Protein AF-A0A520H844-F1 (afdb_monomer_lite)

Radius of gyration: 22.25 Å; chains: 1; bounding box: 45×70×59 Å

Secondary structure (DSSP, 8-state):
---SHHHHHHHTS--------SSTT--SS--HHHHHHHHHHHHHHHHHHHHHHT-S-HHHHHHHHHHHHHHHHHHT-HHHHHHHHH-HHHHHHHHHHHHHHHHHHHTT--TTT-HHHHHHHHHHHHHHHHHHHHHHHHHHHHHHHHHHHHHHHTTTS-GGGEE-SHHHHHHTS--SSSS-----S-EE--SSHHHHHHHHHHHHHTT------SS---SS-TTS-S---

Structure (mmCIF, N/CA/C/O backbone):
data_AF-A0A520H844-F1
#
_entry.id   AF-A0A520H844-F1
#
loop_
_atom_site.group_PDB
_atom_site.id
_atom_site.type_symbol
_atom_site.label_atom_id
_atom_site.label_alt_id
_atom_site.label_comp_id
_atom_site.label_asym_id
_atom_site.label_entity_id
_atom_site.label_seq_id
_atom_site.pdbx_PDB_ins_code
_atom_site.Cartn_x
_atom_site.Cartn_y
_atom_site.Cartn_z
_atom_site.occupancy
_atom_site.B_iso_or_equiv
_atom_site.auth_seq_id
_atom_site.auth_comp_id
_atom_site.auth_asym_id
_atom_site.auth_atom_id
_atom_site.pdbx_PDB_model_num
ATOM 1 N N . MET A 1 1 ? 11.199 53.872 8.106 1.00 42.00 1 MET A N 1
ATOM 2 C CA . MET A 1 1 ? 9.829 53.332 8.200 1.00 42.00 1 MET A CA 1
ATOM 3 C C . MET A 1 1 ? 9.879 51.827 7.983 1.00 42.00 1 MET A C 1
ATOM 5 O O . MET A 1 1 ? 10.407 51.402 6.970 1.00 42.00 1 MET A O 1
ATOM 9 N N . ASN A 1 2 ? 9.370 51.095 8.977 1.00 49.41 2 ASN A N 1
ATOM 10 C CA . ASN A 1 2 ? 8.776 49.751 8.969 1.00 49.41 2 ASN A CA 1
ATOM 11 C C . ASN A 1 2 ? 9.497 48.589 8.266 1.00 49.41 2 ASN A C 1
ATOM 13 O O . ASN A 1 2 ? 9.322 48.396 7.071 1.00 49.41 2 ASN A O 1
ATOM 17 N N . ALA A 1 3 ? 10.122 47.714 9.067 1.00 43.31 3 ALA A N 1
ATOM 18 C CA . ALA A 1 3 ? 9.642 46.330 9.221 1.00 43.31 3 ALA A CA 1
ATOM 19 C C . ALA A 1 3 ? 10.400 45.558 10.333 1.00 43.31 3 ALA A C 1
ATOM 21 O O . ALA A 1 3 ? 11.281 44.760 10.025 1.00 43.31 3 ALA A O 1
ATOM 22 N N . PRO A 1 4 ? 10.047 45.708 11.626 1.00 52.22 4 PRO A N 1
ATOM 23 C CA . PRO A 1 4 ? 10.345 44.681 12.625 1.00 52.22 4 PRO A CA 1
ATOM 24 C C . PRO A 1 4 ? 9.238 43.610 12.712 1.00 52.22 4 PRO A C 1
ATOM 26 O O . PRO A 1 4 ? 9.372 42.637 13.443 1.00 52.22 4 PRO A O 1
ATOM 29 N N . THR A 1 5 ? 8.140 43.749 11.961 1.00 54.12 5 THR A N 1
ATOM 30 C CA . THR A 1 5 ? 6.941 42.907 12.105 1.00 54.12 5 THR A CA 1
ATOM 31 C C . THR A 1 5 ? 7.127 41.470 11.605 1.00 54.12 5 THR A C 1
ATOM 33 O O . THR A 1 5 ? 6.503 40.557 12.139 1.00 54.12 5 THR A O 1
ATOM 36 N N . ALA A 1 6 ? 8.000 41.243 10.615 1.00 54.84 6 ALA A N 1
ATOM 37 C CA . ALA A 1 6 ? 8.192 39.919 10.014 1.00 54.84 6 ALA A CA 1
ATOM 38 C C . ALA A 1 6 ? 8.874 38.919 10.967 1.00 54.84 6 ALA A C 1
ATOM 40 O O . ALA A 1 6 ? 8.520 37.743 10.978 1.00 54.84 6 ALA A O 1
ATOM 41 N N . LEU A 1 7 ? 9.805 39.383 11.810 1.00 49.78 7 LEU A N 1
ATOM 42 C CA . LEU A 1 7 ? 10.507 38.517 12.762 1.00 49.78 7 LEU A CA 1
ATOM 43 C C . LEU A 1 7 ? 9.594 38.111 13.926 1.00 49.78 7 LEU A C 1
ATOM 45 O O . LEU A 1 7 ? 9.593 36.958 14.346 1.00 49.78 7 LEU A O 1
ATOM 49 N N . THR A 1 8 ? 8.753 39.035 14.396 1.00 50.06 8 THR A N 1
ATOM 50 C CA . THR A 1 8 ? 7.767 38.750 15.445 1.00 50.06 8 THR A CA 1
ATOM 51 C C . THR A 1 8 ? 6.686 37.787 14.953 1.00 50.06 8 THR A C 1
ATOM 53 O O . THR A 1 8 ? 6.255 36.938 15.725 1.00 50.06 8 THR A O 1
ATOM 56 N N . ALA A 1 9 ? 6.291 37.844 13.673 1.00 52.41 9 ALA A N 1
ATOM 57 C CA . ALA A 1 9 ? 5.367 36.882 13.057 1.00 52.41 9 ALA A CA 1
ATOM 58 C C . ALA A 1 9 ? 5.964 35.461 12.937 1.00 52.41 9 ALA A C 1
ATOM 60 O O . ALA A 1 9 ? 5.256 34.477 13.132 1.00 52.41 9 ALA A O 1
ATOM 61 N N . LEU A 1 10 ? 7.273 35.347 12.681 1.00 48.47 10 LEU A N 1
ATOM 62 C CA . LEU A 1 10 ? 8.001 34.068 12.664 1.00 48.47 10 LEU A CA 1
ATOM 63 C C . LEU A 1 10 ? 8.165 33.460 14.066 1.00 48.47 10 LEU A C 1
ATOM 65 O O . LEU A 1 10 ? 8.083 32.247 14.222 1.00 48.47 10 LEU A O 1
ATOM 69 N N . LEU A 1 11 ? 8.346 34.296 15.092 1.00 48.84 11 LEU A N 1
ATOM 70 C CA . LEU A 1 11 ? 8.472 33.865 16.492 1.00 48.84 11 LEU A CA 1
ATOM 71 C C . LEU A 1 11 ? 7.118 33.601 17.179 1.00 48.84 11 LEU A C 1
ATOM 73 O O . LEU A 1 11 ? 7.085 32.993 18.245 1.00 48.84 11 LEU A O 1
ATOM 77 N N . SER A 1 12 ? 6.008 34.055 16.584 1.00 44.09 12 SER A N 1
ATOM 78 C CA . SER A 1 12 ? 4.638 33.871 17.093 1.00 44.09 12 SER A CA 1
ATOM 79 C C . SER A 1 12 ? 3.862 32.748 16.406 1.00 44.09 12 SER A C 1
ATOM 81 O O . SER A 1 12 ? 2.689 32.541 16.728 1.00 44.09 12 SER A O 1
ATOM 83 N N . GLN A 1 13 ? 4.523 31.926 15.579 1.00 45.53 13 GLN A N 1
ATOM 84 C CA . GLN A 1 13 ? 4.139 30.517 15.473 1.00 45.53 13 GLN A CA 1
ATOM 85 C C . GLN A 1 13 ? 4.449 29.858 16.817 1.00 45.53 13 GLN A C 1
ATOM 87 O O . GLN A 1 13 ? 5.449 29.166 16.998 1.00 45.53 13 GLN A O 1
ATOM 92 N N . ALA A 1 14 ? 3.583 30.156 17.788 1.00 41.34 14 ALA A N 1
ATOM 93 C CA . ALA A 1 14 ? 3.427 29.402 19.006 1.00 41.34 14 ALA A CA 1
ATOM 94 C C . ALA A 1 14 ? 3.537 27.930 18.630 1.00 41.34 14 ALA A C 1
ATOM 96 O O . ALA A 1 14 ? 2.884 27.502 17.676 1.00 41.34 14 ALA A O 1
ATOM 97 N N . ALA A 1 15 ? 4.400 27.204 19.342 1.00 46.31 15 ALA A N 1
ATOM 98 C CA . ALA A 1 15 ? 4.494 25.762 19.241 1.00 46.31 15 ALA A CA 1
ATOM 99 C C . ALA A 1 15 ? 3.068 25.214 19.151 1.00 46.31 15 ALA A C 1
ATOM 101 O O . ALA A 1 15 ? 2.321 25.302 20.131 1.00 46.31 15 ALA A O 1
ATOM 102 N N . GLU A 1 16 ? 2.667 24.732 17.963 1.00 43.00 16 GLU A N 1
ATOM 103 C CA . GLU A 1 16 ? 1.433 23.964 17.855 1.00 43.00 16 GLU A CA 1
ATOM 104 C C . GLU A 1 16 ? 1.530 22.928 18.974 1.00 43.00 16 GLU A C 1
ATOM 106 O O . GLU A 1 16 ? 2.598 22.311 19.106 1.00 43.00 16 GLU A O 1
ATOM 111 N N . PRO A 1 17 ? 0.496 22.774 19.825 1.00 40.03 17 PRO A N 1
ATOM 112 C CA . PRO A 1 17 ? 0.530 21.750 20.853 1.00 40.03 17 PRO A CA 1
ATOM 113 C C . PRO A 1 17 ? 0.910 20.471 20.130 1.00 40.03 17 PRO A C 1
ATOM 115 O O . PRO A 1 17 ? 0.211 20.108 19.183 1.00 40.03 17 PRO A O 1
ATOM 118 N N . ALA A 1 18 ? 2.069 19.899 20.482 1.00 44.44 18 ALA A N 1
ATOM 119 C CA . ALA A 1 18 ? 2.655 18.777 19.767 1.00 44.44 18 ALA A CA 1
ATOM 120 C C . ALA A 1 18 ? 1.528 17.778 19.535 1.00 44.44 18 ALA A C 1
ATOM 122 O O . ALA A 1 18 ? 1.017 17.222 20.509 1.00 44.44 18 ALA A O 1
ATOM 123 N N . ARG A 1 19 ? 1.037 17.678 18.288 1.00 54.84 19 ARG A N 1
ATOM 124 C CA . ARG A 1 19 ? -0.151 16.876 17.992 1.00 54.84 19 ARG A CA 1
ATOM 125 C C . ARG A 1 19 ? 0.242 15.461 18.363 1.00 54.84 19 ARG A C 1
ATOM 127 O O . ARG A 1 19 ? 1.013 14.836 17.639 1.00 54.84 19 ARG A O 1
ATOM 134 N N . LEU A 1 20 ? -0.205 15.007 19.532 1.00 64.38 20 LEU A N 1
ATOM 135 C CA . LEU A 1 20 ? -0.003 13.649 20.002 1.00 64.38 20 LEU A CA 1
ATOM 136 C C . LEU A 1 20 ? -0.670 12.763 18.956 1.00 64.38 20 LEU A C 1
ATOM 138 O O . LEU A 1 20 ? -1.894 12.683 18.900 1.00 64.38 20 LEU A O 1
ATOM 142 N N . ARG A 1 21 ? 0.146 12.197 18.063 1.00 84.06 21 ARG A N 1
ATOM 143 C CA . ARG A 1 21 ? -0.302 11.230 17.067 1.00 84.06 21 ARG A CA 1
ATOM 144 C C . ARG A 1 21 ? -0.753 9.992 17.827 1.00 84.06 21 ARG A C 1
ATOM 146 O O . ARG A 1 21 ? 0.012 9.437 18.616 1.00 84.06 21 ARG A O 1
ATOM 153 N N . GLU A 1 22 ? -1.997 9.595 17.615 1.00 90.06 22 GLU A N 1
ATOM 154 C CA . GLU A 1 22 ? -2.577 8.398 18.212 1.00 90.06 22 GLU A CA 1
ATOM 155 C C . GLU A 1 22 ? -2.210 7.162 17.381 1.00 90.06 22 GLU A C 1
ATOM 157 O O . GLU A 1 22 ? -2.018 6.081 17.941 1.00 90.06 22 GLU A O 1
ATOM 162 N N . ILE A 1 23 ? -2.045 7.328 16.061 1.00 92.94 23 ILE A N 1
ATOM 163 C CA . ILE A 1 23 ? -1.572 6.269 15.164 1.00 92.94 23 ILE A CA 1
ATOM 164 C C . ILE A 1 23 ? -0.046 6.113 15.296 1.00 92.94 23 ILE A C 1
ATOM 166 O O . ILE A 1 23 ? 0.702 7.046 14.977 1.00 92.94 23 ILE A O 1
ATOM 170 N N . PRO A 1 24 ? 0.452 4.940 15.734 1.00 92.94 24 PRO A N 1
ATOM 171 C CA . PRO A 1 24 ? 1.880 4.695 15.867 1.00 92.94 24 PRO A CA 1
ATOM 172 C C . PRO A 1 24 ? 2.561 4.560 14.501 1.00 92.94 24 PRO A C 1
ATOM 174 O O . PRO A 1 24 ? 1.921 4.336 13.476 1.00 92.94 24 PRO A O 1
ATOM 177 N N . TYR A 1 25 ? 3.891 4.687 14.500 1.00 89.50 25 TYR A N 1
ATOM 178 C CA . TYR A 1 25 ? 4.762 4.489 13.328 1.00 89.50 25 TYR A CA 1
ATOM 179 C C . TYR A 1 25 ? 4.481 5.403 12.128 1.00 89.50 25 TYR A C 1
ATOM 181 O O . TYR A 1 25 ? 5.064 5.224 11.060 1.00 89.50 25 TYR A O 1
ATOM 189 N N . ASN A 1 26 ? 3.635 6.418 12.291 1.00 89.06 26 ASN A N 1
ATOM 190 C CA . ASN A 1 26 ? 3.410 7.410 11.259 1.00 89.06 26 ASN A CA 1
ATOM 191 C C . ASN A 1 26 ? 4.622 8.351 11.161 1.00 89.06 26 ASN A C 1
ATOM 193 O O . ASN A 1 26 ? 4.719 9.332 11.898 1.00 89.06 26 ASN A O 1
ATOM 197 N N . TYR A 1 27 ? 5.531 8.057 10.231 1.00 85.06 27 TYR A N 1
ATOM 198 C CA . TYR A 1 27 ? 6.651 8.922 9.838 1.00 85.06 27 TYR A CA 1
ATOM 199 C C . TYR A 1 27 ? 6.318 9.815 8.630 1.00 85.06 27 TYR A C 1
ATOM 201 O O . TYR A 1 27 ? 7.191 10.496 8.099 1.00 85.06 27 TYR A O 1
ATOM 209 N N . THR A 1 28 ? 5.064 9.805 8.171 1.00 85.88 28 THR A N 1
ATOM 210 C CA . THR A 1 28 ? 4.618 10.575 7.004 1.00 85.88 28 THR A CA 1
ATOM 211 C C . THR A 1 28 ? 4.081 11.954 7.405 1.00 85.88 28 THR A C 1
ATOM 213 O O . THR A 1 28 ? 3.871 12.248 8.590 1.00 85.88 28 THR A O 1
ATOM 216 N N . SER A 1 29 ? 3.847 12.811 6.409 1.00 85.38 29 SER A N 1
ATOM 217 C CA . SER A 1 29 ? 3.184 14.110 6.582 1.00 85.38 29 SER A CA 1
ATOM 218 C C . SER A 1 29 ? 1.673 13.992 6.817 1.00 85.38 29 SER A C 1
ATOM 220 O O . SER A 1 29 ? 1.062 14.952 7.279 1.00 85.38 29 SER A O 1
ATOM 222 N N . PHE A 1 30 ? 1.071 12.822 6.567 1.00 89.06 30 PHE A N 1
ATOM 223 C CA . PHE A 1 30 ? -0.357 12.603 6.779 1.00 89.06 30 PHE A CA 1
ATOM 224 C C . PHE A 1 30 ? -0.736 12.681 8.259 1.00 89.06 30 PHE A C 1
ATOM 226 O O . PHE A 1 30 ? -0.074 12.116 9.132 1.00 89.06 30 PHE A O 1
ATOM 233 N N . SER A 1 31 ? -1.843 13.360 8.534 1.00 92.69 31 SER A N 1
ATOM 234 C CA . SER A 1 31 ? -2.506 13.359 9.836 1.00 92.69 31 SER A CA 1
ATOM 235 C C . SER A 1 31 ? -3.246 12.045 10.098 1.00 92.69 31 SER A C 1
ATOM 237 O O . SER A 1 31 ? -3.622 11.328 9.170 1.00 92.69 31 SER A O 1
ATOM 239 N N . ASP A 1 32 ? -3.545 11.759 11.367 1.00 93.75 32 ASP A N 1
ATOM 240 C CA . ASP A 1 32 ? -4.324 10.571 11.741 1.00 93.75 32 ASP A CA 1
ATOM 241 C C . ASP A 1 32 ? -5.692 10.545 11.046 1.00 93.75 32 ASP A C 1
ATOM 243 O O . ASP A 1 32 ? -6.128 9.498 10.572 1.00 93.75 32 ASP A O 1
ATOM 247 N N . ARG A 1 33 ? -6.331 11.713 10.880 1.00 94.44 33 ARG A N 1
ATOM 248 C CA . ARG A 1 33 ? -7.569 11.855 10.102 1.00 94.44 33 ARG A CA 1
ATOM 249 C C . ARG A 1 33 ? -7.393 11.367 8.668 1.00 94.44 33 ARG A C 1
ATOM 251 O O . ARG A 1 33 ? -8.222 10.617 8.166 1.00 94.44 33 ARG A O 1
ATOM 258 N N . GLU A 1 34 ? -6.337 11.806 7.994 1.00 93.56 34 GLU A N 1
ATOM 259 C CA . GLU A 1 34 ? -6.083 11.450 6.597 1.00 93.56 34 GLU A CA 1
ATOM 260 C C . GLU A 1 34 ? -5.755 9.971 6.411 1.00 93.56 34 GLU A C 1
ATOM 262 O O . GLU A 1 34 ? -6.150 9.396 5.395 1.00 93.56 34 GLU A O 1
ATOM 267 N N . ILE A 1 35 ? -5.063 9.366 7.378 1.00 94.69 35 ILE A N 1
ATOM 268 C CA . ILE A 1 35 ? -4.787 7.926 7.399 1.00 94.69 35 ILE A CA 1
ATOM 269 C C . ILE A 1 35 ? -6.091 7.156 7.598 1.00 94.69 35 ILE A C 1
ATOM 271 O O . ILE A 1 35 ? -6.409 6.273 6.805 1.00 94.69 35 ILE A O 1
ATOM 275 N N . VAL A 1 36 ? -6.889 7.526 8.602 1.00 96.75 36 VAL A N 1
ATOM 276 C CA . VAL A 1 36 ? -8.189 6.894 8.855 1.00 96.75 36 VAL A CA 1
ATOM 277 C C . VAL A 1 36 ? -9.091 6.998 7.632 1.00 96.75 36 VAL A C 1
ATOM 279 O O . VAL A 1 36 ? -9.679 5.999 7.238 1.00 96.75 36 VAL A O 1
ATOM 282 N N . MET A 1 37 ? -9.197 8.170 7.004 1.00 95.62 37 MET A N 1
ATOM 283 C CA . MET A 1 37 ? -10.046 8.334 5.823 1.00 95.62 37 MET A CA 1
ATOM 284 C C . MET A 1 37 ? -9.582 7.473 4.645 1.00 95.62 37 MET A C 1
ATOM 286 O O . MET A 1 37 ? -10.422 6.969 3.907 1.00 95.62 37 MET A O 1
ATOM 290 N N . ARG A 1 38 ? -8.271 7.272 4.474 1.00 94.00 38 ARG A N 1
ATOM 291 C CA . ARG A 1 38 ? -7.727 6.388 3.431 1.00 94.00 38 ARG A CA 1
ATOM 292 C C . ARG A 1 38 ? -7.981 4.911 3.717 1.00 94.00 38 ARG A C 1
ATOM 294 O O . ARG A 1 38 ? -8.258 4.169 2.785 1.00 94.00 38 ARG A O 1
ATOM 301 N N . LEU A 1 39 ? -7.889 4.494 4.979 1.00 96.50 39 LEU A N 1
ATOM 302 C CA . LEU A 1 39 ? -8.032 3.087 5.364 1.00 96.50 39 LEU A CA 1
ATOM 303 C C . LEU A 1 39 ? -9.490 2.664 5.587 1.00 96.50 39 LEU A C 1
ATOM 305 O O . LEU A 1 39 ? -9.864 1.550 5.242 1.00 96.50 39 LEU A O 1
ATOM 309 N N . LEU A 1 40 ? -10.308 3.534 6.182 1.00 97.38 40 LEU A N 1
ATOM 310 C CA . LEU A 1 40 ? -11.662 3.227 6.663 1.00 97.38 40 LEU A CA 1
ATOM 311 C C . LEU A 1 40 ? -12.758 4.101 6.028 1.00 97.38 40 LEU A C 1
ATOM 313 O O . LEU A 1 40 ? -13.942 3.908 6.315 1.00 97.38 40 LEU A O 1
ATOM 317 N N . GLY A 1 41 ? -12.392 5.083 5.201 1.00 97.12 41 GLY A N 1
ATOM 318 C CA . GLY A 1 41 ? -13.328 6.050 4.630 1.00 97.12 41 GLY A CA 1
ATOM 319 C C . GLY A 1 41 ? -13.800 7.121 5.620 1.00 97.12 41 GLY A C 1
ATOM 320 O O . GLY A 1 41 ? -13.444 7.145 6.801 1.00 97.12 41 GLY A O 1
ATOM 321 N N . GLU A 1 42 ? -14.647 8.028 5.130 1.00 96.69 42 GLU A N 1
ATOM 322 C CA . GLU A 1 42 ? -15.204 9.129 5.928 1.00 96.69 42 GLU A CA 1
ATOM 323 C C . GLU A 1 42 ? -16.039 8.623 7.112 1.00 96.69 42 GLU A C 1
ATOM 325 O O . GLU A 1 42 ? -15.936 9.153 8.220 1.00 96.69 42 GLU A O 1
ATOM 330 N N . ARG A 1 43 ? -16.801 7.538 6.916 1.00 96.88 43 ARG A N 1
ATOM 331 C CA . ARG A 1 43 ? -17.599 6.928 7.985 1.00 96.88 43 ARG A CA 1
ATOM 332 C C . ARG A 1 43 ? -16.728 6.434 9.140 1.00 96.88 43 ARG A C 1
ATOM 334 O O . ARG A 1 43 ? -17.076 6.689 10.290 1.00 96.88 43 ARG A O 1
ATOM 341 N N . GLY A 1 44 ? -15.593 5.795 8.850 1.00 96.56 44 GLY A N 1
ATOM 342 C CA . GLY A 1 44 ? -14.654 5.342 9.877 1.00 96.56 44 GLY A CA 1
ATOM 343 C C . GLY A 1 44 ? -14.111 6.491 10.729 1.00 96.56 44 GLY A C 1
ATOM 344 O O . GLY A 1 44 ? -14.035 6.369 11.951 1.00 96.56 44 GLY A O 1
ATOM 345 N N . TRP A 1 45 ? -13.816 7.638 10.107 1.00 95.44 45 TRP A N 1
ATOM 346 C CA . TRP A 1 45 ? -13.397 8.843 10.829 1.00 95.44 45 TRP A CA 1
ATOM 347 C C . TRP A 1 45 ? -14.504 9.404 11.725 1.00 95.44 45 TRP A C 1
ATOM 349 O O . TRP A 1 45 ? -14.258 9.702 12.893 1.00 95.44 45 TRP A O 1
ATOM 359 N N . THR A 1 46 ? -15.732 9.501 11.214 1.00 95.50 46 THR A N 1
ATOM 360 C CA . THR A 1 46 ? -16.883 9.950 12.009 1.00 95.50 46 THR A CA 1
ATOM 361 C C . THR A 1 46 ? -17.116 9.049 13.221 1.00 95.50 46 THR A C 1
ATOM 363 O O . THR A 1 46 ? -17.263 9.561 14.327 1.00 95.50 46 THR A O 1
ATOM 366 N N . LEU A 1 47 ? -17.069 7.725 13.043 1.00 94.56 47 LEU A N 1
ATOM 367 C CA . LEU A 1 47 ? -17.219 6.760 14.138 1.00 94.56 47 LEU A CA 1
ATOM 368 C C . LEU A 1 47 ? -16.136 6.923 15.212 1.00 94.56 47 LEU A C 1
ATOM 370 O O . LEU A 1 47 ? -16.456 6.946 16.399 1.00 94.56 47 LEU A O 1
ATOM 374 N N . LEU A 1 48 ? -14.866 7.069 14.815 1.00 92.69 48 LEU A N 1
ATOM 375 C CA . LEU A 1 48 ? -13.765 7.282 15.760 1.00 92.69 48 LEU A CA 1
ATOM 376 C C . LEU A 1 48 ? -13.926 8.582 16.551 1.00 92.69 48 LEU A C 1
ATOM 378 O O . LEU A 1 48 ? -13.710 8.575 17.760 1.00 92.69 48 LEU A O 1
ATOM 382 N N . GLN A 1 49 ? -14.338 9.677 15.903 1.00 91.12 49 GLN A N 1
ATOM 383 C CA . GLN A 1 49 ? -14.588 10.943 16.598 1.00 91.12 49 GLN A CA 1
ATOM 384 C C . GLN A 1 49 ? -15.723 10.811 17.616 1.00 91.12 49 GLN A C 1
ATOM 386 O O . GLN A 1 49 ? -15.522 11.153 18.779 1.00 91.12 49 GLN A O 1
ATOM 391 N N . SER A 1 50 ? -16.866 10.238 17.217 1.00 90.12 50 SER A N 1
ATOM 392 C CA . SER A 1 50 ? -18.000 10.022 18.123 1.00 90.12 50 SER A CA 1
ATOM 393 C C . SER A 1 50 ? -17.605 9.185 19.345 1.00 90.12 50 SER A C 1
ATOM 395 O O . SER A 1 50 ? -17.905 9.558 20.473 1.00 90.12 50 SER A O 1
ATOM 397 N N . LEU A 1 51 ? -16.854 8.097 19.143 1.00 88.88 51 LEU A N 1
ATOM 398 C CA . LEU A 1 51 ? -16.403 7.226 20.234 1.00 88.88 51 LEU A CA 1
ATOM 399 C C . LEU A 1 51 ? -15.324 7.867 21.127 1.00 88.88 51 LEU A C 1
ATOM 401 O O . LEU A 1 51 ? -15.171 7.469 22.286 1.00 88.88 51 LEU A O 1
ATOM 405 N N . ARG A 1 52 ? -14.555 8.832 20.606 1.00 84.88 52 ARG A N 1
ATOM 406 C CA . ARG A 1 52 ? -13.494 9.530 21.349 1.00 84.88 52 ARG A CA 1
ATOM 407 C C . ARG A 1 52 ? -14.059 10.543 22.341 1.00 84.88 52 ARG A C 1
ATOM 409 O O . ARG A 1 52 ? -13.552 10.638 23.461 1.00 84.88 52 ARG A O 1
ATOM 416 N N . ASP A 1 53 ? -15.109 11.261 21.953 1.00 78.25 53 ASP A N 1
ATOM 417 C CA . ASP A 1 53 ? -15.715 12.315 22.777 1.00 78.25 53 ASP A CA 1
ATOM 418 C C . ASP A 1 53 ? -16.343 11.757 24.072 1.00 78.25 53 ASP A C 1
ATOM 420 O O . ASP A 1 53 ? -16.425 12.447 25.088 1.00 78.25 53 ASP A O 1
ATOM 424 N N . GLU A 1 54 ? -16.662 10.462 24.092 1.00 71.94 54 GLU A N 1
ATOM 425 C CA . GLU A 1 54 ? -17.279 9.760 25.223 1.00 71.94 54 GLU A CA 1
ATOM 426 C C . GLU A 1 54 ? -16.281 9.267 26.303 1.00 71.94 54 GLU A C 1
ATOM 428 O O . GLU A 1 54 ? -16.698 8.670 27.297 1.00 71.94 54 GLU A O 1
ATOM 433 N N . ARG A 1 55 ? -14.961 9.502 26.142 1.00 60.47 55 ARG A N 1
ATOM 434 C CA . ARG A 1 55 ? -13.847 9.331 27.124 1.00 60.47 55 ARG A CA 1
ATOM 435 C C . ARG A 1 55 ? -13.773 8.037 27.973 1.00 60.47 55 ARG A C 1
ATOM 437 O O . ARG A 1 55 ? -12.943 7.953 28.876 1.00 60.47 55 ARG A O 1
ATOM 444 N N . ARG A 1 56 ? -14.560 6.991 27.692 1.00 58.50 56 ARG A N 1
ATOM 445 C CA . ARG A 1 56 ? -14.643 5.769 28.525 1.00 58.50 56 ARG A CA 1
ATOM 446 C C . ARG A 1 56 ? -13.628 4.658 28.203 1.00 58.50 56 ARG A C 1
ATOM 448 O O . ARG A 1 56 ? -13.379 3.829 29.073 1.00 58.50 56 ARG A O 1
ATOM 455 N N . THR A 1 57 ? -13.020 4.590 27.008 1.00 61.97 57 THR A N 1
ATOM 456 C CA . THR A 1 57 ? -12.148 3.443 26.628 1.00 61.97 57 THR A CA 1
ATOM 457 C C . THR A 1 57 ? -10.872 3.816 25.865 1.00 61.97 57 THR A C 1
ATOM 459 O O . THR A 1 57 ? -10.804 3.678 24.644 1.00 61.97 57 THR A O 1
ATOM 462 N N . GLY A 1 58 ? -9.806 4.184 26.581 1.00 77.38 58 GLY A N 1
ATOM 463 C CA . GLY A 1 58 ? -8.495 4.442 25.961 1.00 77.38 58 GLY A CA 1
ATOM 464 C C . GLY A 1 58 ? -7.805 3.190 25.393 1.00 77.38 58 GLY A C 1
ATOM 465 O O . GLY A 1 58 ? -7.123 3.265 24.376 1.00 77.38 58 GLY A O 1
ATOM 466 N N . ARG A 1 59 ? -8.004 2.010 26.004 1.00 85.50 59 ARG A N 1
ATOM 467 C CA . ARG A 1 59 ? -7.304 0.776 25.591 1.00 85.50 59 ARG A CA 1
ATOM 468 C C . ARG A 1 59 ? -7.787 0.232 24.244 1.00 85.50 59 ARG A C 1
ATOM 470 O O . ARG A 1 59 ? -6.956 -0.097 23.407 1.00 85.50 59 ARG A O 1
ATOM 477 N N . SER A 1 60 ? -9.103 0.151 24.030 1.00 88.50 60 SER A N 1
ATOM 478 C CA . SER A 1 60 ? -9.666 -0.321 22.755 1.00 88.50 60 SER A CA 1
ATOM 479 C C . SER A 1 60 ? -9.348 0.641 21.610 1.00 88.50 60 SER A C 1
ATOM 481 O O . SER A 1 60 ? -8.972 0.193 20.535 1.00 88.50 60 SER A O 1
ATOM 483 N N . ALA A 1 61 ? -9.418 1.954 21.859 1.00 88.44 61 ALA A N 1
ATOM 484 C CA . ALA A 1 61 ? -9.027 2.964 20.877 1.00 88.44 61 ALA A CA 1
ATOM 485 C C . ALA A 1 61 ? -7.549 2.822 20.484 1.00 88.44 61 ALA A C 1
ATOM 487 O O . ALA A 1 61 ? -7.234 2.723 19.302 1.00 88.44 61 ALA A O 1
ATOM 488 N N . ARG A 1 62 ? -6.648 2.694 21.469 1.00 90.88 62 ARG A N 1
ATOM 489 C CA . ARG A 1 62 ? -5.223 2.443 21.221 1.00 90.88 62 ARG A CA 1
ATOM 490 C C . ARG A 1 62 ? -4.993 1.187 20.382 1.00 90.88 62 ARG A C 1
ATOM 492 O O . ARG A 1 62 ? -4.216 1.230 19.439 1.00 90.88 62 ARG A O 1
ATOM 499 N N . MET A 1 63 ? -5.684 0.089 20.690 1.00 93.69 63 MET A N 1
ATOM 500 C CA . MET A 1 63 ? -5.583 -1.145 19.908 1.00 93.69 63 MET A CA 1
ATOM 501 C C . MET A 1 63 ? -6.004 -0.942 18.446 1.00 93.69 63 MET A C 1
ATOM 503 O O . MET A 1 63 ? -5.326 -1.431 17.547 1.00 93.69 63 MET A O 1
ATOM 507 N N . LEU A 1 64 ? -7.092 -0.207 18.193 1.00 94.75 64 LEU A N 1
ATOM 508 C CA . LEU A 1 64 ? -7.520 0.113 16.828 1.00 94.75 64 LEU A CA 1
ATOM 509 C C . LEU A 1 64 ? -6.481 0.975 16.105 1.00 94.75 64 LEU A C 1
ATOM 511 O O . LEU A 1 64 ? -6.126 0.663 14.972 1.00 94.75 64 LEU A O 1
ATOM 515 N N . TYR A 1 65 ? -5.932 1.997 16.763 1.00 94.88 65 TYR A N 1
ATOM 516 C CA . TYR A 1 65 ? -4.867 2.809 16.177 1.00 94.88 65 TYR A CA 1
ATOM 517 C C . TYR A 1 65 ? -3.595 2.011 15.893 1.00 94.88 65 TYR A C 1
ATOM 519 O O . TYR A 1 65 ? -2.987 2.220 14.851 1.00 94.88 65 TYR A O 1
ATOM 527 N N . GLU A 1 66 ? -3.228 1.054 16.747 1.00 96.31 66 GLU A N 1
ATOM 528 C CA . GLU A 1 66 ? -2.124 0.125 16.482 1.00 96.31 66 GLU A CA 1
ATOM 529 C C . GLU A 1 66 ? -2.392 -0.734 15.234 1.00 96.31 66 GLU A C 1
ATOM 531 O O . GLU A 1 66 ? -1.495 -0.883 14.412 1.00 96.31 66 GLU A O 1
ATOM 536 N N . VAL A 1 67 ? -3.619 -1.246 15.031 1.00 97.94 67 VAL A N 1
ATOM 537 C CA . VAL A 1 67 ? -3.981 -1.949 13.778 1.00 97.94 67 VAL A CA 1
ATOM 538 C C . VAL A 1 67 ? -3.803 -1.038 12.561 1.00 97.94 67 VAL A C 1
ATOM 540 O O . VAL A 1 67 ? -3.185 -1.439 11.577 1.00 97.94 67 VAL A O 1
ATOM 543 N N . LEU A 1 68 ? -4.328 0.189 12.620 1.00 97.81 68 LEU A N 1
ATOM 544 C CA . LEU A 1 68 ? -4.220 1.138 11.509 1.00 97.81 68 LEU A CA 1
ATOM 545 C C . LEU A 1 68 ? -2.766 1.538 11.238 1.00 97.81 68 LEU A C 1
ATOM 547 O O . LEU A 1 68 ? -2.373 1.640 10.079 1.00 97.81 68 LEU A O 1
ATOM 551 N N . GLY A 1 69 ? -1.964 1.720 12.288 1.00 97.25 69 GLY A N 1
ATOM 552 C CA . GLY A 1 69 ? -0.541 2.033 12.191 1.00 97.25 69 GLY A CA 1
ATOM 553 C C . GLY A 1 69 ? 0.261 0.906 11.545 1.00 97.25 69 GLY A C 1
ATOM 554 O O . GLY A 1 69 ? 1.053 1.173 10.646 1.00 97.25 69 GLY A O 1
ATOM 555 N N . ASP A 1 70 ? 0.007 -0.346 11.934 1.00 97.88 70 ASP A N 1
ATOM 556 C CA . ASP A 1 70 ? 0.664 -1.527 11.357 1.00 97.88 70 ASP A CA 1
ATOM 557 C C . ASP A 1 70 ? 0.324 -1.703 9.863 1.00 97.88 70 ASP A C 1
ATOM 559 O O . ASP A 1 70 ? 1.199 -2.021 9.057 1.00 97.88 70 ASP A O 1
ATOM 563 N N . ILE A 1 71 ? -0.926 -1.445 9.457 1.00 97.81 71 ILE A N 1
ATOM 564 C CA . ILE A 1 71 ? -1.310 -1.438 8.033 1.00 97.81 71 ILE A CA 1
ATOM 565 C C . ILE A 1 71 ? -0.601 -0.290 7.300 1.00 97.81 71 ILE A C 1
ATOM 567 O O . ILE A 1 71 ? 0.012 -0.493 6.248 1.00 97.81 71 ILE A O 1
ATOM 571 N N . TRP A 1 72 ? -0.666 0.918 7.864 1.00 96.50 72 TRP A N 1
ATOM 572 C CA . TRP A 1 72 ? -0.150 2.132 7.239 1.00 96.50 72 TRP A CA 1
ATOM 573 C C . TRP A 1 72 ? 1.363 2.085 7.023 1.00 96.50 72 TRP A C 1
ATOM 575 O O . TRP A 1 72 ? 1.841 2.366 5.924 1.00 96.50 72 TRP A O 1
ATOM 585 N N . VAL A 1 73 ? 2.127 1.689 8.045 1.00 96.19 73 VAL A N 1
ATOM 586 C CA . VAL A 1 73 ? 3.594 1.637 7.980 1.00 96.19 73 VAL A CA 1
ATOM 587 C C . VAL A 1 73 ? 4.067 0.685 6.882 1.00 96.19 73 VAL A C 1
ATOM 589 O O . VAL A 1 73 ? 5.019 0.992 6.167 1.00 96.19 73 VAL A O 1
ATOM 592 N N . VAL A 1 74 ? 3.369 -0.439 6.694 1.00 96.25 74 VAL A N 1
ATOM 593 C CA . VAL A 1 74 ? 3.683 -1.399 5.637 1.00 96.25 74 VAL A CA 1
ATOM 594 C C . VAL A 1 74 ? 3.330 -0.824 4.270 1.00 96.25 74 VAL A C 1
ATOM 596 O O . VAL A 1 74 ? 4.184 -0.806 3.389 1.00 96.25 74 VAL A O 1
ATOM 599 N N . GLN A 1 75 ? 2.118 -0.293 4.084 1.00 92.75 75 GLN A N 1
ATOM 600 C CA . GLN A 1 75 ? 1.702 0.282 2.796 1.00 92.75 75 GLN A CA 1
ATOM 601 C C . GLN A 1 75 ? 2.597 1.446 2.342 1.00 92.75 75 GLN A C 1
ATOM 603 O O . GLN A 1 75 ? 2.773 1.664 1.143 1.00 92.75 75 GLN A O 1
ATOM 608 N N . ARG A 1 76 ? 3.192 2.180 3.288 1.00 92.31 76 ARG A N 1
ATOM 609 C CA . ARG A 1 76 ? 4.083 3.319 3.028 1.00 92.31 76 ARG A CA 1
ATOM 610 C C . ARG A 1 76 ? 5.566 2.962 2.989 1.00 92.31 76 ARG A C 1
ATOM 612 O O . ARG A 1 76 ? 6.391 3.875 2.934 1.00 92.31 76 ARG A O 1
ATOM 619 N N . ASN A 1 77 ? 5.921 1.679 3.008 1.00 93.56 77 ASN A N 1
ATOM 620 C CA . ASN A 1 77 ? 7.310 1.242 2.966 1.00 93.56 77 ASN A CA 1
ATOM 621 C C . ASN A 1 77 ? 7.503 0.104 1.948 1.00 93.56 77 ASN A C 1
ATOM 623 O O . ASN A 1 77 ? 7.168 -1.047 2.243 1.00 93.56 77 ASN A O 1
ATOM 627 N N . PRO A 1 78 ? 8.095 0.372 0.768 1.00 94.19 78 PRO A N 1
ATOM 628 C CA . PRO A 1 78 ? 8.262 -0.656 -0.251 1.00 94.19 78 PRO A CA 1
ATOM 629 C C . PRO A 1 78 ? 9.171 -1.802 0.207 1.00 94.19 78 PRO A C 1
ATOM 631 O O . PRO A 1 78 ? 8.958 -2.920 -0.240 1.00 94.19 78 PRO A O 1
ATOM 634 N N . TYR A 1 79 ? 10.105 -1.573 1.138 1.00 95.81 79 TYR A N 1
ATOM 635 C CA . TYR A 1 79 ? 10.942 -2.642 1.690 1.00 95.81 79 TYR A CA 1
ATOM 636 C C . TYR A 1 79 ? 10.139 -3.616 2.558 1.00 95.81 79 TYR A C 1
ATOM 638 O O . TYR A 1 79 ? 10.361 -4.820 2.481 1.00 95.81 79 TYR A O 1
ATOM 646 N N . LEU A 1 80 ? 9.181 -3.118 3.352 1.00 96.38 80 LEU A N 1
ATOM 647 C CA . LEU A 1 80 ? 8.278 -3.984 4.122 1.00 96.38 80 LEU A CA 1
ATOM 648 C C . LEU A 1 80 ? 7.315 -4.730 3.198 1.00 96.38 80 LEU A C 1
ATOM 650 O O . LEU A 1 80 ? 7.054 -5.911 3.411 1.00 96.38 80 LEU A O 1
ATOM 654 N N . VAL A 1 81 ? 6.806 -4.062 2.158 1.00 95.50 81 VAL A N 1
ATOM 655 C CA . VAL A 1 81 ? 5.972 -4.722 1.147 1.00 95.50 81 VAL A CA 1
ATOM 656 C C . VAL A 1 81 ? 6.743 -5.850 0.466 1.00 95.50 81 VAL A C 1
ATOM 658 O O . VAL A 1 81 ? 6.218 -6.957 0.376 1.00 95.50 81 VAL A O 1
ATOM 661 N N . ASP A 1 82 ? 7.972 -5.593 0.016 1.00 95.00 82 ASP A N 1
ATOM 662 C CA . ASP A 1 82 ? 8.811 -6.589 -0.653 1.00 95.00 82 ASP A CA 1
ATOM 663 C C . ASP A 1 82 ? 9.149 -7.762 0.288 1.00 95.00 82 ASP A C 1
ATOM 665 O O . ASP A 1 82 ? 8.926 -8.913 -0.085 1.00 95.00 82 ASP A O 1
ATOM 669 N N . ASP A 1 83 ? 9.547 -7.499 1.541 1.00 96.56 83 ASP A N 1
ATOM 670 C CA . ASP A 1 83 ? 9.801 -8.547 2.547 1.00 96.56 83 ASP A CA 1
ATOM 671 C C . ASP A 1 83 ? 8.578 -9.450 2.771 1.00 96.56 83 ASP A C 1
ATOM 673 O O . ASP A 1 83 ? 8.701 -10.675 2.827 1.00 96.56 83 ASP A O 1
ATOM 677 N N . LEU A 1 84 ? 7.379 -8.869 2.866 1.00 97.12 84 LEU A N 1
ATOM 678 C CA . LEU A 1 84 ? 6.139 -9.616 3.091 1.00 97.12 84 LEU A CA 1
ATOM 679 C C . LEU A 1 84 ? 5.624 -10.336 1.835 1.00 97.12 84 LEU A C 1
ATOM 681 O O . LEU A 1 84 ? 4.935 -11.352 1.962 1.00 97.12 84 LEU A O 1
ATOM 685 N N . LEU A 1 85 ? 5.954 -9.845 0.636 1.00 95.19 85 LEU A N 1
ATOM 686 C CA . LEU A 1 85 ? 5.718 -10.564 -0.619 1.00 95.19 85 LEU A CA 1
ATOM 687 C C . LEU A 1 85 ? 6.608 -11.808 -0.716 1.00 95.19 85 LEU A C 1
ATOM 689 O O . LEU A 1 85 ? 6.119 -12.870 -1.107 1.00 95.19 85 LEU A O 1
ATOM 693 N N . ASP A 1 86 ? 7.875 -11.686 -0.321 1.00 95.44 86 ASP A N 1
ATOM 694 C CA . ASP A 1 86 ? 8.860 -12.770 -0.379 1.00 95.44 86 ASP A CA 1
ATOM 695 C C . ASP A 1 86 ? 8.689 -13.786 0.765 1.00 95.44 86 ASP A C 1
ATOM 697 O O . ASP A 1 86 ? 9.049 -14.957 0.623 1.00 95.44 86 ASP A O 1
ATOM 701 N N . ASN A 1 87 ? 8.071 -13.379 1.882 1.00 97.00 87 ASN A N 1
ATOM 702 C CA . ASN A 1 87 ? 7.869 -14.212 3.070 1.00 97.00 87 ASN A CA 1
ATOM 703 C C . ASN A 1 87 ? 6.377 -14.379 3.444 1.00 97.00 87 ASN A C 1
ATOM 705 O O . ASN A 1 87 ? 5.915 -13.810 4.442 1.00 97.00 87 ASN A O 1
ATOM 709 N N . PRO A 1 88 ? 5.611 -15.248 2.745 1.00 95.31 88 PRO A N 1
ATOM 710 C CA . PRO A 1 88 ? 4.176 -15.438 2.995 1.00 95.31 88 PRO A CA 1
ATOM 711 C C . PRO A 1 88 ? 3.824 -15.846 4.431 1.00 95.31 88 PRO A C 1
ATOM 713 O O . PRO A 1 88 ? 2.763 -15.481 4.935 1.00 95.31 88 PRO A O 1
ATOM 716 N N . ARG A 1 89 ? 4.714 -16.582 5.115 1.00 97.31 89 ARG A N 1
ATOM 717 C CA . ARG A 1 89 ? 4.531 -16.959 6.526 1.00 97.31 89 ARG A CA 1
ATOM 718 C C . ARG A 1 89 ? 4.537 -15.735 7.441 1.00 97.31 89 ARG A C 1
ATOM 720 O O . ARG A 1 89 ? 3.685 -15.640 8.319 1.00 97.31 89 ARG A O 1
ATOM 727 N N . ARG A 1 90 ? 5.465 -14.797 7.221 1.00 97.38 90 ARG A N 1
ATOM 728 C CA . ARG A 1 90 ? 5.562 -13.554 7.999 1.00 97.38 90 ARG A CA 1
ATOM 729 C C . ARG A 1 90 ? 4.343 -12.666 7.756 1.00 97.38 90 ARG A C 1
ATOM 731 O O . ARG A 1 90 ? 3.773 -12.152 8.713 1.00 97.38 90 ARG A O 1
ATOM 738 N N . ARG A 1 91 ? 3.887 -12.567 6.501 1.00 97.44 91 ARG A N 1
ATOM 739 C CA . ARG A 1 91 ? 2.614 -11.908 6.162 1.00 97.44 91 ARG A CA 1
ATOM 740 C C . ARG A 1 91 ? 1.440 -12.522 6.923 1.00 97.44 91 ARG A C 1
ATOM 742 O O . ARG A 1 91 ? 0.676 -11.787 7.536 1.00 97.44 91 ARG A O 1
ATOM 749 N N . GLY A 1 92 ? 1.327 -13.852 6.930 1.00 97.75 92 GLY A N 1
ATOM 750 C CA . GLY A 1 92 ? 0.279 -14.558 7.673 1.00 97.75 92 GLY A CA 1
ATOM 751 C C . GLY A 1 92 ? 0.288 -14.229 9.168 1.00 97.75 92 GLY A C 1
ATOM 752 O O . GLY A 1 92 ? -0.754 -13.893 9.718 1.00 97.75 92 GLY A O 1
ATOM 753 N N . GLN A 1 93 ? 1.465 -14.234 9.800 1.00 98.25 93 GLN A N 1
ATOM 754 C CA . GLN A 1 93 ? 1.623 -13.877 11.217 1.00 98.25 93 GLN A CA 1
ATOM 755 C C . GLN A 1 93 ? 1.210 -12.429 11.515 1.00 98.25 93 GLN A C 1
ATOM 757 O O . GLN A 1 93 ? 0.563 -12.175 12.528 1.00 98.25 93 GLN A O 1
ATOM 762 N N . LEU A 1 94 ? 1.552 -11.480 10.636 1.00 98.19 94 LEU A N 1
ATOM 763 C CA . LEU A 1 94 ? 1.118 -10.088 10.772 1.00 98.19 94 LEU A CA 1
ATOM 764 C C . LEU A 1 94 ? -0.410 -9.980 10.691 1.00 98.19 94 LEU A C 1
ATOM 766 O O . LEU A 1 94 ? -1.033 -9.393 11.571 1.00 98.19 94 LEU A O 1
ATOM 770 N N . VAL A 1 95 ? -1.024 -10.580 9.668 1.00 98.38 95 VAL A N 1
ATOM 771 C CA . VAL A 1 95 ? -2.484 -10.554 9.477 1.00 98.38 95 VAL A CA 1
ATOM 772 C C . VAL A 1 95 ? -3.210 -11.225 10.647 1.00 98.38 95 VAL A C 1
ATOM 774 O O . VAL A 1 95 ? -4.227 -10.715 11.118 1.00 98.38 95 VAL A O 1
ATOM 777 N N . GLU A 1 96 ? -2.686 -12.335 11.165 1.00 98.50 96 GLU A N 1
ATOM 778 C CA . GLU A 1 96 ? -3.211 -13.001 12.359 1.00 98.50 96 GLU A CA 1
ATOM 779 C C . GLU A 1 96 ? -3.135 -12.091 13.593 1.00 98.50 96 GLU A C 1
ATOM 781 O O . GLU A 1 96 ? -4.128 -11.943 14.306 1.00 98.50 96 GLU A O 1
ATOM 786 N N . ALA A 1 97 ? -2.006 -11.410 13.810 1.00 98.38 97 ALA A N 1
ATOM 787 C CA . ALA A 1 97 ? -1.844 -10.470 14.917 1.00 98.38 97 ALA A CA 1
ATOM 788 C C . ALA A 1 97 ? -2.829 -9.288 14.833 1.00 98.38 97 ALA A C 1
ATOM 790 O O . ALA A 1 97 ? -3.418 -8.907 15.851 1.00 98.38 97 ALA A O 1
ATOM 791 N N . LEU A 1 98 ? -3.064 -8.745 13.631 1.00 98.44 98 LEU A N 1
ATOM 792 C CA . LEU A 1 98 ? -4.049 -7.679 13.405 1.00 98.44 98 LEU A CA 1
ATOM 793 C C . LEU A 1 98 ? -5.471 -8.150 13.734 1.00 98.44 98 LEU A C 1
ATOM 795 O O . LEU A 1 98 ? -6.191 -7.478 14.476 1.00 98.44 98 LEU A O 1
ATOM 799 N N . ASN A 1 99 ? -5.858 -9.332 13.245 1.00 98.44 99 ASN A N 1
ATOM 800 C CA . ASN A 1 99 ? -7.165 -9.927 13.534 1.00 98.44 99 ASN A CA 1
ATOM 801 C C . ASN A 1 99 ? -7.336 -10.248 15.022 1.00 98.44 99 ASN A C 1
ATOM 803 O O . ASN A 1 99 ? -8.397 -9.995 15.589 1.00 98.44 99 ASN A O 1
ATOM 807 N N . HIS A 1 100 ? -6.292 -10.752 15.682 1.00 97.88 100 HIS A N 1
ATOM 808 C CA . HIS A 1 100 ? -6.307 -11.001 17.119 1.00 97.88 100 HIS A CA 1
ATOM 809 C C . HIS A 1 100 ? -6.538 -9.703 17.906 1.00 97.88 100 HIS A C 1
ATOM 811 O O . HIS A 1 100 ? -7.395 -9.660 18.792 1.00 97.88 100 HIS A O 1
ATOM 817 N N . ARG A 1 101 ? -5.830 -8.617 17.561 1.00 97.00 101 ARG A N 1
ATOM 818 C CA . ARG A 1 101 ? -6.008 -7.305 18.203 1.00 97.00 101 ARG A CA 1
ATOM 819 C C . ARG A 1 101 ? -7.422 -6.749 17.981 1.00 97.00 101 ARG A C 1
ATOM 821 O O . ARG A 1 101 ? -8.014 -6.212 18.916 1.00 97.00 101 ARG A O 1
ATOM 828 N N . LEU A 1 102 ? -7.998 -6.932 16.793 1.00 97.38 102 LEU A N 1
ATOM 829 C CA . LEU A 1 102 ? -9.392 -6.571 16.525 1.00 97.38 102 LEU A CA 1
ATOM 830 C C . LEU A 1 102 ? -10.384 -7.431 17.332 1.00 97.38 102 LEU A C 1
A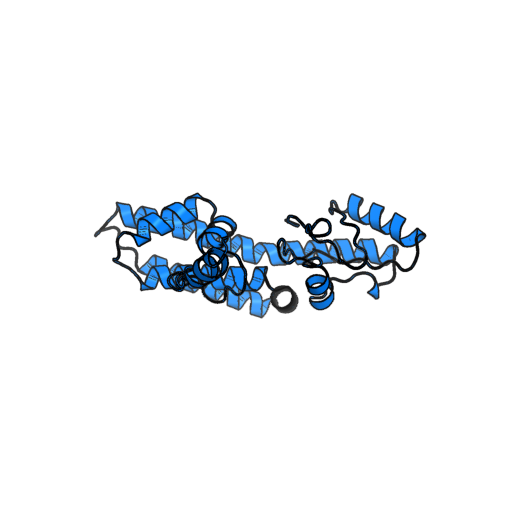TOM 832 O O . LEU A 1 102 ? -11.332 -6.903 17.913 1.00 97.38 102 LEU A O 1
ATOM 836 N N . GLY A 1 103 ? -10.148 -8.740 17.439 1.00 96.88 103 GLY A N 1
ATOM 837 C CA . GLY A 1 103 ? -10.956 -9.641 18.266 1.00 96.88 103 GLY A CA 1
ATOM 838 C C . GLY A 1 103 ? -10.935 -9.253 19.748 1.00 96.88 103 GLY A C 1
ATOM 839 O O . GLY A 1 103 ? -11.963 -9.284 20.422 1.00 96.88 103 GLY A O 1
ATOM 840 N N . GLU A 1 104 ? -9.785 -8.802 20.248 1.00 95.62 104 GLU A N 1
ATOM 841 C CA . GLU A 1 104 ? -9.636 -8.236 21.588 1.00 95.62 104 GLU A CA 1
ATOM 842 C C . GLU A 1 104 ? -10.500 -6.979 21.798 1.00 95.62 104 GLU A C 1
ATOM 844 O O . GLU A 1 104 ? -11.101 -6.816 22.864 1.00 95.62 104 GLU A O 1
ATOM 849 N N . VAL A 1 105 ? -10.623 -6.101 20.800 1.00 92.50 105 VAL A N 1
ATOM 850 C CA . VAL A 1 105 ? -11.565 -4.967 20.854 1.00 92.50 105 VAL A CA 1
ATOM 851 C C . VAL A 1 105 ? -13.007 -5.474 20.938 1.00 92.50 105 VAL A C 1
ATOM 853 O O . VAL A 1 105 ? -13.769 -5.004 21.784 1.00 92.50 105 VAL A O 1
ATOM 856 N N . GLY A 1 106 ? -13.351 -6.488 20.139 1.00 90.69 106 GLY A N 1
ATOM 857 C CA . GLY A 1 106 ? -14.668 -7.125 20.145 1.00 90.69 106 GLY A CA 1
ATOM 858 C C . GLY A 1 106 ? -15.069 -7.713 21.502 1.00 90.69 106 GLY A C 1
ATOM 859 O O . GLY A 1 106 ? -16.203 -7.528 21.924 1.00 90.69 106 GLY A O 1
ATOM 860 N N . LYS A 1 107 ? -14.146 -8.340 22.243 1.00 92.06 107 LYS A N 1
ATOM 861 C CA . LYS A 1 107 ? -14.415 -8.892 23.592 1.00 92.06 107 LYS A CA 1
ATOM 862 C C . LYS A 1 107 ? -14.742 -7.833 24.651 1.00 92.06 107 LYS A C 1
ATOM 864 O O . LYS A 1 107 ? -15.225 -8.174 25.723 1.00 92.06 107 LYS A O 1
ATOM 869 N N . ARG A 1 108 ? -14.428 -6.561 24.387 1.00 88.50 108 ARG A N 1
ATOM 870 C CA . ARG A 1 108 ? -14.651 -5.434 25.313 1.00 88.50 108 ARG A CA 1
ATOM 871 C C . ARG A 1 108 ? -15.972 -4.703 25.055 1.00 88.50 108 ARG A C 1
ATOM 873 O O . ARG A 1 108 ? -16.214 -3.660 25.659 1.00 88.50 108 ARG A O 1
ATOM 880 N N . ARG A 1 109 ? -16.789 -5.226 24.142 1.00 87.19 109 ARG A N 1
ATOM 881 C CA . ARG A 1 109 ? -18.151 -4.778 23.857 1.00 87.19 109 ARG A CA 1
ATOM 882 C C . ARG A 1 109 ? -19.080 -5.100 25.027 1.00 87.19 109 ARG A C 1
ATOM 884 O O . ARG A 1 109 ? -18.936 -6.145 25.651 1.00 87.19 109 ARG A O 1
ATOM 891 N N . THR A 1 110 ? -19.994 -4.183 25.335 1.00 86.38 110 THR A N 1
ATOM 892 C CA . THR A 1 110 ? -20.901 -4.271 26.496 1.00 86.38 110 THR A CA 1
ATOM 893 C C . THR A 1 110 ? -22.297 -3.773 26.108 1.00 86.38 110 THR A C 1
ATOM 895 O O . THR A 1 110 ? -22.694 -2.675 26.523 1.00 86.38 110 THR A O 1
ATOM 898 N N . PRO A 1 111 ? -23.026 -4.522 25.264 1.00 88.25 111 PRO A N 1
ATOM 899 C CA . PRO A 1 111 ? -24.322 -4.096 24.739 1.00 88.25 111 PRO A CA 1
ATOM 900 C C . PRO A 1 111 ? -25.370 -3.871 25.835 1.00 88.25 111 PRO A C 1
ATOM 902 O O . PRO A 1 111 ? -26.263 -3.048 25.662 1.00 88.25 111 PRO A O 1
ATOM 905 N N . GLU A 1 112 ? -25.247 -4.545 26.980 1.00 89.88 112 GLU A N 1
ATOM 906 C CA . GLU A 1 112 ? -26.173 -4.411 28.108 1.00 89.88 112 GLU A CA 1
ATOM 907 C C . GLU A 1 112 ? -26.028 -3.066 28.831 1.00 89.88 112 GLU A C 1
ATOM 909 O O . GLU A 1 112 ? -26.982 -2.582 29.435 1.00 89.88 112 GLU A O 1
ATOM 914 N N . LEU A 1 113 ? -24.834 -2.465 28.787 1.00 85.88 113 LEU A N 1
ATOM 915 C CA . LEU A 1 113 ? -24.547 -1.189 29.447 1.00 85.88 113 LEU A CA 1
ATOM 916 C C . LEU A 1 113 ? -24.852 0.006 28.545 1.00 85.88 113 LEU A C 1
ATOM 918 O O . LEU A 1 113 ? -25.260 1.056 29.038 1.00 85.88 113 LEU A O 1
ATOM 922 N N . ASP A 1 114 ? -24.595 -0.137 27.245 1.00 87.69 114 ASP A N 1
ATOM 923 C CA . ASP A 1 114 ? -24.744 0.935 26.264 1.00 87.69 114 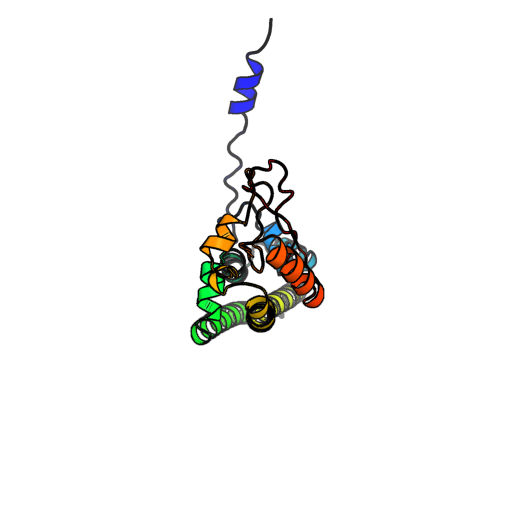ASP A CA 1
ATOM 924 C C . ASP A 1 114 ? -24.886 0.353 24.848 1.00 87.69 114 ASP A C 1
ATOM 926 O O . ASP A 1 114 ? -23.913 0.192 24.106 1.00 87.69 114 ASP A O 1
ATOM 930 N N . ALA A 1 115 ? -26.121 0.004 24.484 1.00 91.31 115 ALA A N 1
ATOM 931 C CA . ALA A 1 115 ? -26.430 -0.623 23.201 1.00 91.31 115 ALA A CA 1
ATOM 932 C C . ALA A 1 115 ? -26.113 0.285 21.999 1.00 91.31 115 ALA A C 1
ATOM 934 O O . ALA A 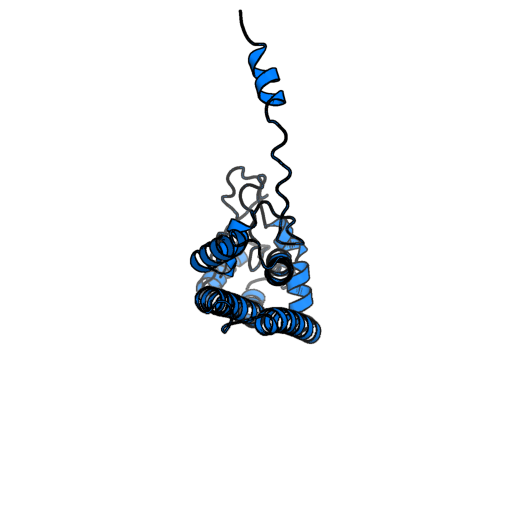1 115 ? -25.698 -0.201 20.946 1.00 91.31 115 ALA A O 1
ATOM 935 N N . GLN A 1 116 ? -26.285 1.603 22.149 1.00 90.19 116 GLN A N 1
ATOM 936 C CA . GLN A 1 116 ? -26.017 2.558 21.075 1.00 90.19 116 GLN A CA 1
ATOM 937 C C . GLN A 1 116 ? -24.519 2.618 20.776 1.00 90.19 116 GLN A C 1
ATOM 939 O O . GLN A 1 116 ? -24.105 2.481 19.623 1.00 90.19 116 GLN A O 1
ATOM 944 N N . ARG A 1 117 ? -23.695 2.771 21.813 1.00 88.50 117 ARG A N 1
ATOM 945 C CA . ARG A 1 117 ? -22.240 2.776 21.678 1.00 88.50 117 ARG A CA 1
ATOM 946 C C . ARG A 1 117 ? -21.706 1.446 21.162 1.00 88.50 117 ARG A C 1
ATOM 948 O O . ARG A 1 117 ? -20.812 1.425 20.316 1.00 88.50 117 ARG A O 1
ATOM 955 N N . ASP A 1 118 ? -22.254 0.338 21.650 1.00 91.31 118 ASP A N 1
ATOM 956 C CA . ASP A 1 118 ? -21.876 -0.995 21.195 1.00 91.31 118 ASP A CA 1
ATOM 957 C C . ASP A 1 118 ? -22.100 -1.182 19.686 1.00 91.31 118 ASP A C 1
ATOM 959 O O . ASP A 1 118 ? -21.231 -1.718 18.991 1.00 91.31 118 ASP A O 1
ATOM 963 N N . ALA A 1 119 ? -23.214 -0.663 19.160 1.00 93.44 119 ALA A N 1
ATOM 964 C CA . ALA A 1 119 ? -23.493 -0.673 17.728 1.00 93.44 119 ALA A CA 1
ATOM 965 C C . ALA A 1 119 ? -22.436 0.112 16.927 1.00 93.44 119 ALA A C 1
ATOM 967 O O . ALA A 1 119 ? -21.940 -0.393 15.918 1.00 93.44 119 ALA A O 1
ATOM 968 N N . LEU A 1 120 ? -22.024 1.295 17.403 1.00 93.44 120 LEU A N 1
ATOM 969 C CA . LEU A 1 120 ? -20.968 2.096 16.765 1.00 93.44 120 LEU A CA 1
ATOM 970 C C . LEU A 1 120 ? -19.612 1.372 16.768 1.00 93.44 120 LEU A C 1
ATOM 972 O O . LEU A 1 120 ? -18.902 1.373 15.760 1.00 93.44 120 LEU A O 1
ATOM 976 N N . VAL A 1 121 ? -19.254 0.719 17.880 1.00 92.94 121 VAL A N 1
ATOM 977 C CA . VAL A 1 121 ? -18.027 -0.091 17.976 1.00 92.94 121 VAL A CA 1
ATOM 978 C C . VAL A 1 121 ? -18.094 -1.294 17.035 1.00 92.94 121 VAL A C 1
ATOM 980 O O . VAL A 1 121 ? -17.093 -1.623 16.394 1.00 92.94 121 VAL A O 1
ATOM 983 N N . GLY A 1 122 ? -19.253 -1.945 16.919 1.00 94.81 122 GLY A N 1
ATOM 984 C CA . GLY A 1 122 ? -19.476 -3.052 15.988 1.00 94.81 122 GLY A CA 1
ATOM 985 C C . GLY A 1 122 ? -19.317 -2.636 14.523 1.00 94.81 122 GLY A C 1
ATOM 986 O O . GLY A 1 122 ? -18.638 -3.323 13.754 1.00 94.81 122 GLY A O 1
ATOM 987 N N . GLU A 1 123 ? -19.874 -1.485 14.148 1.00 97.12 123 GLU A N 1
ATOM 988 C CA . GLU A 1 123 ? -19.720 -0.918 12.807 1.00 97.12 123 GLU A CA 1
ATOM 989 C C . GLU A 1 123 ? -18.251 -0.584 12.508 1.00 97.12 123 GLU A C 1
ATOM 991 O O . GLU A 1 123 ? -17.702 -1.037 11.502 1.00 97.12 123 GLU A O 1
ATOM 996 N N . LEU A 1 124 ? -17.574 0.124 13.418 1.00 96.50 124 LEU A N 1
ATOM 997 C CA . LEU A 1 124 ? -16.158 0.460 13.266 1.00 96.50 124 LEU A CA 1
ATOM 998 C C . LEU A 1 124 ? -15.284 -0.796 13.158 1.00 96.50 124 LEU A C 1
ATOM 1000 O O . LEU A 1 124 ? -14.396 -0.863 12.310 1.00 96.50 124 LEU A O 1
ATOM 1004 N N . SER A 1 125 ? -15.560 -1.814 13.974 1.00 96.69 125 SER A N 1
ATOM 1005 C CA . SER A 1 125 ? -14.834 -3.088 13.930 1.00 96.69 125 SER A CA 1
ATOM 1006 C C . SER A 1 125 ? -15.004 -3.789 12.582 1.00 96.69 125 SER A C 1
ATOM 1008 O O . SER A 1 125 ? -14.059 -4.395 12.086 1.00 96.69 125 SER A O 1
ATOM 1010 N N . THR A 1 126 ? -16.176 -3.664 11.955 1.00 98.25 126 THR A N 1
ATOM 1011 C CA . THR A 1 126 ? -16.441 -4.211 10.617 1.00 98.25 126 THR A CA 1
ATOM 1012 C C . THR A 1 126 ? -15.628 -3.483 9.544 1.00 98.25 126 THR A C 1
ATOM 1014 O O . THR A 1 126 ? -15.036 -4.130 8.679 1.00 98.25 126 THR A O 1
ATOM 1017 N N . LEU A 1 127 ? -15.532 -2.150 9.618 1.00 98.50 127 LEU A N 1
ATOM 1018 C CA . LEU A 1 127 ? -14.687 -1.365 8.707 1.00 98.50 127 LEU A CA 1
ATOM 1019 C C . LEU A 1 127 ? -13.206 -1.739 8.850 1.00 98.50 127 LEU A C 1
ATOM 1021 O O . LEU A 1 127 ? -12.513 -1.916 7.852 1.00 98.50 127 LEU A O 1
ATOM 1025 N N . VAL A 1 128 ? -12.729 -1.915 10.084 1.00 98.44 128 VAL A N 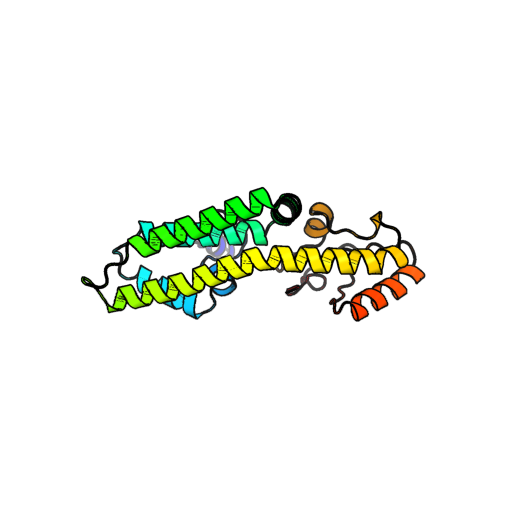1
ATOM 1026 C CA . VAL A 1 128 ? -11.340 -2.313 10.354 1.00 98.44 128 VAL A CA 1
ATOM 1027 C C . VAL A 1 128 ? -11.071 -3.747 9.893 1.00 98.44 128 VAL A C 1
ATOM 1029 O O . VAL A 1 128 ? -10.034 -3.996 9.286 1.00 98.44 128 VAL A O 1
ATOM 1032 N N . ALA A 1 129 ? -12.007 -4.681 10.099 1.00 98.56 129 ALA A N 1
ATOM 1033 C CA . ALA A 1 129 ? -11.898 -6.047 9.580 1.00 98.56 129 ALA A CA 1
ATOM 1034 C C . ALA A 1 129 ? -11.750 -6.057 8.054 1.00 98.56 129 ALA A C 1
ATOM 1036 O O . ALA A 1 129 ? -10.902 -6.767 7.513 1.00 98.56 129 ALA A O 1
ATOM 1037 N N . ARG A 1 130 ? -12.543 -5.229 7.362 1.00 98.56 130 ARG A N 1
ATOM 1038 C CA . ARG A 1 130 ? -12.437 -5.057 5.914 1.00 98.56 130 ARG A CA 1
ATOM 1039 C C . ARG A 1 130 ? -11.074 -4.495 5.511 1.00 98.56 130 ARG A C 1
ATOM 1041 O O . ARG A 1 130 ? -10.448 -5.061 4.627 1.00 98.56 130 ARG A O 1
ATOM 1048 N N . ALA A 1 131 ? -10.577 -3.466 6.196 1.00 98.44 131 ALA A N 1
ATOM 1049 C CA . ALA A 1 131 ? -9.253 -2.911 5.917 1.00 98.44 131 ALA A CA 1
ATOM 1050 C C . ALA A 1 131 ? -8.123 -3.944 6.096 1.00 98.44 131 ALA A C 1
ATOM 1052 O O . ALA A 1 131 ? -7.194 -3.976 5.292 1.00 98.44 131 ALA A O 1
ATOM 1053 N N . ILE A 1 132 ? -8.210 -4.829 7.101 1.00 98.62 132 ILE A N 1
ATOM 1054 C CA . ILE A 1 132 ? -7.263 -5.946 7.278 1.00 98.62 132 ILE A CA 1
ATOM 1055 C C . ILE A 1 132 ? -7.360 -6.938 6.106 1.00 98.62 132 ILE A C 1
ATOM 1057 O O . ILE A 1 132 ? -6.333 -7.388 5.594 1.00 98.62 132 ILE A O 1
ATOM 1061 N N . ALA A 1 133 ? -8.575 -7.285 5.675 1.00 98.38 133 ALA A N 1
ATOM 1062 C CA . ALA A 1 133 ? -8.790 -8.207 4.561 1.00 98.38 133 ALA A CA 1
ATOM 1063 C C . ALA A 1 133 ? -8.275 -7.635 3.229 1.00 98.38 133 ALA A C 1
ATOM 1065 O O . ALA A 1 133 ? -7.588 -8.337 2.485 1.00 98.38 133 ALA A O 1
ATOM 1066 N N . ASP A 1 134 ? -8.551 -6.358 2.962 1.00 97.56 134 ASP A N 1
ATOM 1067 C CA . ASP A 1 134 ? -8.078 -5.637 1.778 1.00 97.56 134 ASP A CA 1
ATOM 1068 C C . ASP A 1 134 ? -6.542 -5.511 1.797 1.00 97.56 134 ASP A C 1
ATOM 1070 O O . ASP A 1 134 ? -5.882 -5.716 0.776 1.00 97.56 134 ASP A O 1
ATOM 1074 N N . PHE A 1 135 ? -5.949 -5.272 2.973 1.00 97.56 135 PHE A N 1
ATOM 1075 C CA . PHE A 1 135 ? -4.497 -5.274 3.166 1.00 97.56 135 PHE A CA 1
ATOM 1076 C C . PHE A 1 135 ? -3.855 -6.629 2.828 1.00 97.56 135 PHE A C 1
ATOM 1078 O O . PHE A 1 135 ? -2.854 -6.659 2.114 1.00 97.56 135 PHE A O 1
ATOM 1085 N N . ASP A 1 136 ? -4.422 -7.754 3.277 1.00 97.44 136 ASP A N 1
ATOM 1086 C CA . ASP A 1 136 ? -3.917 -9.087 2.909 1.00 97.44 136 ASP A CA 1
ATOM 1087 C C . ASP A 1 136 ? -4.109 -9.383 1.409 1.00 97.44 136 ASP A C 1
ATOM 1089 O O . ASP A 1 136 ? -3.208 -9.909 0.743 1.00 97.44 136 ASP A O 1
ATOM 1093 N N . ALA A 1 137 ? -5.266 -9.007 0.852 1.00 96.50 137 ALA A N 1
ATOM 1094 C CA . ALA A 1 137 ? -5.576 -9.188 -0.563 1.00 96.50 137 ALA A CA 1
ATOM 1095 C C . ALA A 1 137 ? -4.602 -8.432 -1.476 1.00 96.50 137 ALA A C 1
ATOM 1097 O O . ALA A 1 137 ? -4.103 -9.020 -2.441 1.00 96.50 137 ALA A O 1
ATOM 1098 N N . MET A 1 138 ? -4.232 -7.201 -1.108 1.00 95.50 138 MET A N 1
ATOM 1099 C CA . MET A 1 138 ? -3.280 -6.366 -1.844 1.00 95.50 138 MET A CA 1
ATOM 1100 C C . MET A 1 138 ? -1.984 -7.118 -2.180 1.00 95.50 138 MET A C 1
ATOM 1102 O O . MET A 1 138 ? -1.487 -7.018 -3.300 1.00 95.50 138 MET A O 1
ATOM 1106 N N . PHE A 1 139 ? -1.432 -7.921 -1.263 1.00 96.12 139 PHE A N 1
ATOM 1107 C CA . PHE A 1 139 ? -0.207 -8.681 -1.543 1.00 96.12 139 PHE A CA 1
ATOM 1108 C C . PHE A 1 139 ? -0.394 -9.716 -2.654 1.00 96.12 139 PHE A C 1
ATOM 1110 O O . PHE A 1 139 ? 0.504 -9.916 -3.475 1.00 96.12 139 PHE A O 1
ATOM 1117 N N . ARG A 1 140 ? -1.548 -10.394 -2.690 1.00 94.38 140 ARG A N 1
ATOM 1118 C CA . ARG A 1 140 ? -1.855 -11.363 -3.752 1.00 94.38 140 ARG A CA 1
ATOM 1119 C C . ARG A 1 140 ? -1.983 -10.660 -5.096 1.00 94.38 140 ARG A C 1
ATOM 1121 O O . ARG A 1 140 ? -1.411 -11.139 -6.079 1.00 94.38 140 ARG A O 1
ATOM 1128 N N . ASP A 1 141 ? -2.662 -9.520 -5.112 1.00 94.94 141 ASP A N 1
ATOM 1129 C CA . ASP A 1 141 ? -2.913 -8.744 -6.324 1.00 94.94 141 ASP A CA 1
ATOM 1130 C C . ASP A 1 141 ? -1.611 -8.159 -6.881 1.00 94.94 141 ASP A C 1
ATOM 1132 O O . ASP A 1 141 ? -1.299 -8.343 -8.060 1.00 94.94 141 ASP A O 1
ATOM 1136 N N . VAL A 1 142 ? -0.769 -7.580 -6.016 1.00 95.06 142 VAL A N 1
ATOM 1137 C CA . VAL A 1 142 ? 0.575 -7.103 -6.380 1.00 95.06 142 VAL A CA 1
ATOM 1138 C C . VAL A 1 142 ? 1.433 -8.239 -6.921 1.00 95.06 142 VAL A C 1
ATOM 1140 O O . VAL A 1 142 ? 2.055 -8.087 -7.971 1.00 95.06 142 VAL A O 1
ATOM 1143 N N . ALA A 1 143 ? 1.468 -9.396 -6.255 1.00 95.69 143 ALA A N 1
ATOM 1144 C CA . ALA A 1 143 ? 2.254 -10.538 -6.719 1.00 95.69 143 ALA A CA 1
ATOM 1145 C C . ALA A 1 143 ? 1.767 -11.059 -8.083 1.00 95.69 143 ALA A C 1
ATOM 1147 O O . ALA A 1 143 ? 2.568 -11.438 -8.945 1.00 95.69 143 ALA A O 1
ATOM 1148 N N . ALA A 1 144 ? 0.452 -11.095 -8.308 1.00 96.25 144 ALA A N 1
ATOM 1149 C CA . ALA A 1 144 ? -0.125 -11.469 -9.593 1.00 96.25 144 ALA A CA 1
ATOM 1150 C C . ALA A 1 144 ? 0.257 -10.466 -10.692 1.00 96.25 144 ALA A C 1
ATOM 1152 O O . ALA A 1 144 ? 0.753 -10.876 -11.748 1.00 96.25 144 ALA A O 1
ATOM 1153 N N . LEU A 1 145 ? 0.116 -9.166 -10.421 1.00 96.19 145 LEU A N 1
ATOM 1154 C CA . LEU A 1 145 ? 0.451 -8.111 -11.369 1.00 96.19 145 LEU A CA 1
ATOM 1155 C C . LEU A 1 145 ? 1.954 -8.077 -11.675 1.00 96.19 145 LEU A C 1
ATOM 1157 O O . LEU A 1 145 ? 2.324 -8.028 -12.847 1.00 96.19 145 LEU A O 1
ATOM 1161 N N . ARG A 1 146 ? 2.833 -8.218 -10.669 1.00 96.88 146 ARG A N 1
ATOM 1162 C CA . ARG A 1 146 ? 4.297 -8.303 -10.853 1.00 96.88 146 ARG A CA 1
ATOM 1163 C C . ARG A 1 146 ? 4.688 -9.462 -11.763 1.00 96.88 146 ARG A C 1
ATOM 1165 O O . ARG A 1 146 ? 5.516 -9.279 -12.656 1.00 96.88 146 ARG A O 1
ATOM 1172 N N . ARG A 1 147 ? 4.066 -10.637 -11.606 1.00 97.19 147 ARG A N 1
ATOM 1173 C CA . ARG A 1 147 ? 4.312 -11.802 -12.478 1.00 97.19 147 ARG A CA 1
ATOM 1174 C C . ARG A 1 147 ? 3.878 -11.535 -13.919 1.00 97.19 147 ARG A C 1
ATOM 1176 O O . ARG A 1 147 ? 4.633 -11.841 -14.844 1.00 97.19 147 ARG A O 1
ATOM 1183 N N . LYS A 1 148 ? 2.688 -10.953 -14.113 1.00 97.62 148 LYS A N 1
ATOM 1184 C CA . LYS A 1 148 ? 2.164 -10.591 -15.441 1.00 97.62 148 LYS A CA 1
ATOM 1185 C C . LYS A 1 148 ? 3.070 -9.559 -16.125 1.00 97.62 148 LYS A C 1
ATOM 1187 O O . LYS A 1 148 ? 3.510 -9.792 -17.249 1.00 97.62 148 LYS A O 1
ATOM 1192 N N . ALA A 1 149 ? 3.410 -8.486 -15.412 1.00 97.75 149 ALA A N 1
ATOM 1193 C CA . ALA A 1 149 ? 4.274 -7.408 -15.881 1.00 97.75 149 ALA A CA 1
ATOM 1194 C C . ALA A 1 149 ? 5.683 -7.904 -16.225 1.00 97.75 149 ALA A C 1
ATOM 1196 O O . ALA A 1 149 ? 6.161 -7.679 -17.331 1.00 97.75 149 ALA A O 1
ATOM 1197 N N . THR A 1 150 ? 6.312 -8.678 -15.336 1.00 97.81 150 THR A N 1
ATOM 1198 C CA . THR A 1 150 ? 7.633 -9.276 -15.591 1.00 97.81 150 THR A CA 1
ATOM 1199 C C . THR A 1 150 ? 7.635 -10.114 -16.867 1.00 97.81 150 THR A C 1
ATOM 1201 O O . THR A 1 150 ? 8.551 -10.008 -17.677 1.00 97.81 150 THR A O 1
ATOM 1204 N N . ARG A 1 151 ? 6.609 -10.950 -17.078 1.00 97.56 151 ARG A N 1
ATOM 1205 C CA . ARG A 1 151 ? 6.520 -11.793 -18.279 1.00 97.56 151 ARG A CA 1
ATOM 1206 C C . ARG A 1 151 ? 6.383 -10.966 -19.559 1.00 97.56 151 ARG A C 1
ATOM 1208 O O . ARG A 1 151 ? 6.962 -11.352 -20.571 1.00 97.56 151 ARG A O 1
ATOM 1215 N N . ALA A 1 152 ? 5.612 -9.882 -19.517 1.00 97.88 152 ALA A N 1
ATOM 1216 C CA . ALA A 1 152 ? 5.436 -8.991 -20.656 1.00 97.88 152 ALA A CA 1
ATOM 1217 C C . ALA A 1 152 ? 6.732 -8.225 -20.959 1.00 97.88 152 ALA A C 1
ATOM 1219 O O . ALA A 1 152 ? 7.273 -8.348 -22.053 1.00 97.88 152 ALA A O 1
ATOM 1220 N N . PHE A 1 153 ? 7.283 -7.517 -19.970 1.00 98.44 153 PHE A N 1
ATOM 1221 C CA . PHE A 1 153 ? 8.410 -6.604 -20.165 1.00 98.44 153 PHE A CA 1
ATOM 1222 C C . PHE A 1 153 ? 9.739 -7.300 -20.456 1.00 98.44 153 PHE A C 1
ATOM 1224 O O . PHE A 1 153 ? 10.536 -6.772 -21.223 1.00 98.44 153 PHE A O 1
ATOM 1231 N N . ARG A 1 154 ? 9.971 -8.519 -19.948 1.00 97.56 154 ARG A N 1
ATOM 1232 C CA . ARG A 1 154 ? 11.206 -9.279 -20.242 1.00 97.56 154 ARG A CA 1
ATOM 1233 C C . ARG A 1 154 ? 11.391 -9.648 -21.715 1.00 97.56 154 ARG A C 1
ATOM 1235 O O . ARG A 1 154 ? 12.457 -10.126 -22.083 1.00 97.56 154 ARG A O 1
ATOM 1242 N N . ARG A 1 155 ? 10.350 -9.504 -22.537 1.00 96.81 155 ARG A N 1
ATOM 1243 C CA . ARG A 1 155 ? 10.418 -9.692 -23.994 1.00 96.81 155 ARG A CA 1
ATOM 1244 C C . ARG A 1 155 ? 10.759 -8.400 -24.737 1.00 96.81 155 ARG A C 1
ATOM 1246 O O . ARG A 1 155 ? 10.980 -8.453 -25.938 1.00 96.81 155 ARG A O 1
ATOM 1253 N N . LEU A 1 156 ? 10.726 -7.267 -24.038 1.00 97.44 156 LEU A N 1
ATOM 1254 C CA . LEU A 1 156 ? 10.800 -5.922 -24.608 1.00 97.44 156 LEU A CA 1
ATOM 1255 C C . LEU A 1 156 ? 12.079 -5.184 -24.193 1.00 97.44 156 LEU A C 1
ATOM 1257 O O . LEU A 1 156 ? 12.475 -4.256 -24.881 1.00 97.44 156 LEU A O 1
ATOM 1261 N N . THR A 1 157 ? 12.697 -5.575 -23.076 1.00 98.06 157 THR A N 1
ATOM 1262 C CA . THR A 1 157 ? 13.943 -4.993 -22.552 1.00 98.06 157 THR A CA 1
ATOM 1263 C C . THR A 1 157 ? 14.681 -6.009 -21.665 1.00 98.06 157 THR A C 1
ATOM 1265 O O . THR A 1 157 ? 14.144 -7.077 -21.332 1.00 98.06 157 THR A O 1
ATOM 1268 N N . ALA A 1 158 ? 15.912 -5.686 -21.265 1.00 97.44 158 ALA A N 1
ATOM 1269 C CA . ALA A 1 158 ? 16.704 -6.486 -20.338 1.00 97.44 158 ALA A CA 1
ATOM 1270 C C . ALA A 1 158 ? 16.040 -6.600 -18.952 1.00 97.44 158 ALA A C 1
ATOM 1272 O O . ALA A 1 158 ? 15.295 -5.730 -18.505 1.00 97.44 158 ALA A O 1
ATOM 1273 N N . LYS A 1 159 ? 16.330 -7.687 -18.223 1.00 96.69 159 LYS A N 1
ATOM 1274 C CA . LYS A 1 159 ? 15.746 -7.934 -16.889 1.00 96.69 159 LYS A CA 1
ATOM 1275 C C . LYS A 1 159 ? 16.022 -6.778 -15.922 1.00 96.69 159 LYS A C 1
ATOM 1277 O O . LYS A 1 159 ? 15.124 -6.390 -15.179 1.00 96.69 159 LYS A O 1
ATOM 1282 N N . ASP A 1 160 ? 17.240 -6.250 -15.943 1.00 96.62 160 ASP A N 1
ATOM 1283 C CA . ASP A 1 160 ? 17.684 -5.238 -14.984 1.00 96.62 160 ASP A CA 1
ATOM 1284 C C . ASP A 1 160 ? 17.039 -3.867 -15.237 1.00 96.62 160 ASP A C 1
ATOM 1286 O O . ASP A 1 160 ? 17.023 -3.024 -14.340 1.00 96.62 160 ASP A O 1
ATOM 1290 N N . ASN A 1 161 ? 16.402 -3.680 -16.395 1.00 97.75 161 ASN A N 1
ATOM 1291 C CA . ASN A 1 161 ? 15.641 -2.481 -16.742 1.00 97.75 161 ASN A CA 1
ATOM 1292 C C . ASN A 1 161 ? 14.221 -2.496 -16.156 1.00 97.75 161 ASN A C 1
ATOM 1294 O O . ASN A 1 161 ? 13.499 -1.509 -16.281 1.00 97.75 161 ASN A O 1
ATOM 1298 N N . ILE A 1 162 ? 13.813 -3.589 -15.497 1.00 98.25 162 ILE A N 1
ATOM 1299 C CA . ILE A 1 162 ? 12.491 -3.763 -14.884 1.00 98.25 162 ILE A CA 1
ATOM 1300 C C . ILE A 1 162 ? 12.649 -3.769 -13.361 1.00 98.25 162 ILE A C 1
ATOM 1302 O O . ILE A 1 162 ? 12.946 -4.797 -12.748 1.00 98.25 162 ILE A O 1
ATOM 1306 N N . LYS A 1 163 ? 12.440 -2.610 -12.737 1.00 97.62 163 LYS A N 1
ATOM 1307 C CA . LYS A 1 163 ? 12.796 -2.373 -11.337 1.00 97.62 163 LYS A CA 1
ATOM 1308 C C . LYS A 1 163 ? 11.560 -2.344 -10.443 1.00 97.62 163 LYS A C 1
ATOM 1310 O O . LYS A 1 163 ? 10.790 -1.382 -10.427 1.00 97.62 163 LYS A O 1
ATOM 1315 N N . PHE A 1 164 ? 11.369 -3.431 -9.699 1.00 96.75 164 PHE A N 1
ATOM 1316 C CA . PHE A 1 164 ? 10.352 -3.545 -8.646 1.00 96.75 164 PHE A CA 1
ATOM 1317 C C . PHE A 1 164 ? 10.916 -3.303 -7.241 1.00 96.75 164 PHE A C 1
ATOM 1319 O O . PHE A 1 164 ? 10.137 -3.266 -6.291 1.00 96.75 164 PHE A O 1
ATOM 1326 N N . ASP A 1 165 ? 12.237 -3.168 -7.115 1.00 95.06 165 ASP A N 1
ATOM 1327 C CA . ASP A 1 165 ? 12.936 -3.068 -5.839 1.00 95.06 165 ASP A CA 1
ATOM 1328 C C . ASP A 1 165 ? 12.633 -1.761 -5.096 1.00 95.06 165 ASP A C 1
ATOM 1330 O O . ASP A 1 165 ? 12.354 -0.713 -5.692 1.00 95.06 165 ASP A O 1
ATOM 1334 N N . GLY A 1 166 ? 12.730 -1.831 -3.767 1.00 94.38 166 GLY A N 1
ATOM 1335 C CA . GLY A 1 166 ? 12.509 -0.693 -2.885 1.00 94.38 166 GLY A CA 1
ATOM 1336 C C . GLY A 1 166 ? 13.365 0.531 -3.210 1.00 94.38 166 GLY A C 1
ATOM 1337 O O . GLY A 1 166 ? 12.825 1.634 -3.204 1.00 94.38 166 GLY A O 1
ATOM 1338 N N . LEU A 1 167 ? 14.650 0.373 -3.553 1.00 95.75 167 LEU A N 1
ATOM 1339 C CA . LEU A 1 167 ? 15.541 1.509 -3.823 1.00 95.75 167 LEU A CA 1
ATOM 1340 C C . LEU A 1 167 ? 15.056 2.319 -5.026 1.00 95.75 167 LEU A C 1
ATOM 1342 O O . LEU A 1 167 ? 14.862 3.531 -4.925 1.00 95.75 167 LEU A O 1
ATOM 1346 N N . SER A 1 168 ? 14.806 1.645 -6.145 1.00 95.75 168 SER A N 1
ATOM 1347 C CA . SER A 1 168 ? 14.318 2.282 -7.364 1.00 95.75 168 SER A CA 1
ATOM 1348 C C . SER A 1 168 ? 12.970 2.954 -7.129 1.00 95.75 168 SER A C 1
ATOM 1350 O O . SER A 1 168 ? 12.775 4.101 -7.519 1.00 95.75 168 SER A O 1
ATOM 1352 N N . ARG A 1 169 ? 12.047 2.294 -6.422 1.00 95.50 169 ARG A N 1
ATOM 1353 C CA . ARG A 1 169 ? 10.721 2.859 -6.129 1.00 95.50 169 ARG A CA 1
ATOM 1354 C C . ARG A 1 169 ? 10.785 4.050 -5.170 1.00 95.50 169 ARG A C 1
ATOM 1356 O O . ARG A 1 169 ? 10.054 5.012 -5.377 1.00 95.50 169 ARG A O 1
ATOM 1363 N N . VAL A 1 170 ? 11.663 4.021 -4.164 1.00 93.62 170 VAL A N 1
ATOM 1364 C CA . VAL A 1 170 ? 11.911 5.156 -3.254 1.00 93.62 170 VAL A CA 1
ATOM 1365 C C . VAL A 1 170 ? 12.517 6.331 -4.012 1.00 93.62 170 VAL A C 1
ATOM 1367 O O . VAL A 1 170 ? 12.057 7.453 -3.844 1.00 93.62 170 VAL A O 1
ATOM 1370 N N . ALA A 1 171 ? 13.484 6.095 -4.899 1.00 93.38 171 ALA A N 1
ATOM 1371 C CA . ALA A 1 171 ? 14.092 7.159 -5.700 1.00 93.38 171 ALA A CA 1
ATOM 1372 C C . ALA A 1 171 ? 13.095 7.853 -6.652 1.00 93.38 171 ALA A C 1
ATOM 1374 O O . ALA A 1 171 ? 13.357 8.960 -7.115 1.00 93.38 171 ALA A O 1
ATOM 1375 N N . HIS A 1 172 ? 11.951 7.217 -6.926 1.00 94.00 172 HIS A N 1
ATOM 1376 C CA . HIS A 1 172 ? 10.904 7.715 -7.821 1.00 94.00 172 HIS A CA 1
ATOM 1377 C C . HIS A 1 172 ? 9.606 8.090 -7.085 1.00 94.00 172 HIS A C 1
ATOM 1379 O O . HIS A 1 172 ? 8.582 8.313 -7.725 1.00 94.00 172 HIS A O 1
ATOM 1385 N N . VAL A 1 173 ? 9.633 8.158 -5.747 1.00 91.56 173 VAL A N 1
ATOM 1386 C CA . VAL A 1 173 ? 8.440 8.428 -4.927 1.00 91.56 173 VAL A CA 1
ATOM 1387 C C . VAL A 1 173 ? 8.046 9.908 -4.911 1.00 91.56 173 VAL A C 1
ATOM 1389 O O . VAL A 1 173 ? 6.893 10.240 -4.662 1.00 91.56 173 VAL A O 1
ATOM 1392 N N . THR A 1 174 ? 9.014 10.795 -5.148 1.00 91.38 174 THR A N 1
ATOM 1393 C CA . THR A 1 174 ? 8.877 12.255 -5.053 1.00 91.38 174 THR A CA 1
ATOM 1394 C C . THR A 1 174 ? 9.783 12.938 -6.080 1.00 91.38 174 THR A C 1
ATOM 1396 O O . THR A 1 174 ? 10.712 12.299 -6.589 1.00 91.38 174 THR A O 1
ATOM 1399 N N . ASP A 1 175 ? 9.492 14.189 -6.441 1.00 90.12 175 ASP A N 1
ATOM 1400 C CA . ASP A 1 175 ? 10.370 15.019 -7.285 1.00 90.12 175 ASP A CA 1
ATOM 1401 C C . ASP A 1 175 ? 11.271 15.889 -6.374 1.00 90.12 175 ASP A C 1
ATOM 1403 O O . ASP A 1 175 ? 11.481 15.546 -5.212 1.00 90.12 175 ASP A O 1
ATOM 1407 N N . ALA A 1 176 ? 11.786 17.035 -6.838 1.00 89.06 176 ALA A N 1
ATOM 1408 C CA . ALA A 1 176 ? 12.573 17.972 -6.016 1.00 89.06 176 ALA A CA 1
ATOM 1409 C C . ALA A 1 176 ? 11.763 18.627 -4.885 1.00 89.06 176 ALA A C 1
ATOM 1411 O O . ALA A 1 176 ? 12.291 19.415 -4.101 1.00 89.06 176 ALA A O 1
ATOM 1412 N N . THR A 1 177 ? 10.473 18.324 -4.821 1.00 81.88 177 THR A N 1
ATOM 1413 C CA . THR A 1 177 ? 9.555 18.756 -3.788 1.00 81.88 177 THR A CA 1
ATOM 1414 C C . THR A 1 177 ? 8.886 17.539 -3.163 1.00 81.88 177 THR A C 1
ATOM 1416 O O . THR A 1 177 ? 8.609 16.571 -3.869 1.00 81.88 177 THR A O 1
ATOM 1419 N N . ASP A 1 178 ? 8.610 17.593 -1.864 1.00 75.75 178 ASP A N 1
ATOM 1420 C CA . ASP A 1 178 ? 7.954 16.544 -1.073 1.00 75.75 178 ASP A CA 1
ATOM 1421 C C . ASP A 1 178 ? 6.436 16.745 -0.941 1.00 75.75 178 ASP A C 1
ATOM 1423 O O . ASP A 1 178 ? 5.762 16.018 -0.210 1.00 75.75 178 ASP A O 1
ATOM 1427 N N . TRP A 1 179 ? 5.870 17.697 -1.690 1.00 75.69 179 TRP A N 1
ATOM 1428 C CA . TRP A 1 179 ? 4.431 17.984 -1.693 1.00 75.69 179 TRP A CA 1
ATOM 1429 C C . TRP A 1 179 ? 3.596 16.759 -2.053 1.00 75.69 179 TRP A C 1
ATOM 1431 O O . TRP A 1 179 ? 2.452 16.622 -1.617 1.00 75.69 179 TRP A O 1
ATOM 1441 N N . ARG A 1 180 ? 4.165 15.869 -2.870 1.00 79.69 180 ARG A N 1
ATOM 1442 C CA . ARG A 1 180 ? 3.529 14.633 -3.290 1.00 79.69 180 ARG A CA 1
ATOM 1443 C C . ARG A 1 180 ? 4.512 13.481 -3.192 1.00 79.69 180 ARG A C 1
ATOM 1445 O O . ARG A 1 180 ? 5.543 13.490 -3.852 1.00 79.69 180 ARG A O 1
ATOM 1452 N N . VAL A 1 181 ? 4.134 12.471 -2.416 1.00 87.19 181 VAL A N 1
ATOM 1453 C CA . VAL A 1 181 ? 4.933 11.266 -2.195 1.00 87.19 181 VAL A CA 1
ATOM 1454 C C . VAL A 1 181 ? 4.062 10.058 -2.500 1.00 87.19 181 VAL A C 1
ATOM 1456 O O . VAL A 1 181 ? 3.195 9.720 -1.695 1.00 87.19 181 VAL A O 1
ATOM 1459 N N . GLU A 1 182 ? 4.288 9.395 -3.633 1.00 90.06 182 GLU A N 1
ATOM 1460 C CA . GLU A 1 182 ? 3.649 8.113 -3.933 1.00 90.06 182 GLU A CA 1
ATOM 1461 C C . GLU A 1 182 ? 4.540 7.125 -4.673 1.00 90.06 182 GLU A C 1
ATOM 1463 O O . GLU A 1 182 ? 5.273 7.479 -5.592 1.00 90.06 182 GLU A O 1
ATOM 1468 N N . TYR A 1 183 ? 4.463 5.854 -4.274 1.00 91.81 183 TYR A N 1
ATOM 1469 C CA . TYR A 1 183 ? 5.336 4.816 -4.814 1.00 91.81 183 TYR A CA 1
ATOM 1470 C C . TYR A 1 183 ? 4.815 4.308 -6.162 1.00 91.81 183 TYR A C 1
ATOM 1472 O O . TYR A 1 183 ? 3.675 3.840 -6.231 1.00 91.81 183 TYR A O 1
ATOM 1480 N N . PRO A 1 184 ? 5.643 4.292 -7.222 1.00 94.44 184 PRO A N 1
ATOM 1481 C CA . PRO A 1 184 ? 5.257 3.653 -8.473 1.00 94.44 184 PRO A CA 1
ATOM 1482 C C . PRO A 1 184 ? 5.117 2.137 -8.285 1.00 94.44 184 PRO A C 1
ATOM 1484 O O . PRO A 1 184 ? 5.743 1.539 -7.403 1.00 94.44 184 PRO A O 1
ATOM 1487 N N . PHE A 1 185 ? 4.315 1.495 -9.135 1.00 95.19 185 PHE A N 1
ATOM 1488 C CA . PHE A 1 185 ? 4.219 0.033 -9.182 1.00 95.19 185 PHE A CA 1
ATOM 1489 C C . PHE A 1 185 ? 5.529 -0.608 -9.682 1.00 95.19 185 PHE A C 1
ATOM 1491 O O . PHE A 1 185 ? 6.014 -1.573 -9.091 1.00 95.19 185 PHE A O 1
ATOM 1498 N N . VAL A 1 186 ? 6.109 -0.044 -10.746 1.00 96.75 186 VAL A N 1
ATOM 1499 C CA . VAL A 1 186 ? 7.362 -0.470 -11.383 1.00 96.75 186 VAL A CA 1
ATOM 1500 C C . VAL A 1 186 ? 8.084 0.749 -11.949 1.00 96.75 186 VAL A C 1
ATOM 1502 O O . VAL A 1 186 ? 7.432 1.688 -12.404 1.00 96.75 186 VAL A O 1
ATOM 1505 N N . VAL A 1 187 ? 9.415 0.724 -11.942 1.00 97.44 187 VAL A N 1
ATOM 1506 C CA . VAL A 1 187 ? 10.252 1.682 -12.671 1.00 97.44 187 VAL A CA 1
ATOM 1507 C C . VAL A 1 187 ? 10.875 0.959 -13.864 1.00 97.44 187 VAL A C 1
ATOM 1509 O O . VAL A 1 187 ? 11.453 -0.117 -13.709 1.00 97.44 187 VAL A O 1
ATOM 1512 N N . LEU A 1 188 ? 10.721 1.528 -15.060 1.00 98.06 188 LEU A N 1
ATOM 1513 C CA . LEU A 1 188 ? 11.273 0.988 -16.301 1.00 98.06 188 LEU A CA 1
ATOM 1514 C C . LEU A 1 188 ? 12.399 1.898 -16.797 1.00 98.06 188 LEU A C 1
ATOM 1516 O O . LEU A 1 188 ? 12.192 3.102 -16.934 1.00 98.06 188 LEU A O 1
ATOM 1520 N N . CYS A 1 189 ? 13.569 1.325 -17.072 1.00 97.25 189 CYS A N 1
ATOM 1521 C CA . CYS A 1 189 ? 14.767 2.053 -17.501 1.00 97.25 189 CYS A CA 1
ATOM 1522 C C . CYS A 1 189 ? 15.264 1.514 -18.855 1.00 97.25 189 CYS A C 1
ATOM 1524 O O . CYS A 1 189 ? 16.238 0.772 -18.858 1.00 97.25 189 CYS A O 1
ATOM 1526 N N . PRO A 1 190 ? 14.579 1.791 -19.982 1.00 96.50 190 PRO A N 1
ATOM 1527 C CA . PRO A 1 190 ? 15.011 1.302 -21.294 1.00 96.50 190 PRO A CA 1
ATOM 1528 C C . PRO A 1 190 ? 16.370 1.876 -21.707 1.00 96.50 190 PRO A C 1
ATOM 1530 O O . PRO A 1 190 ? 16.648 3.045 -21.441 1.00 96.50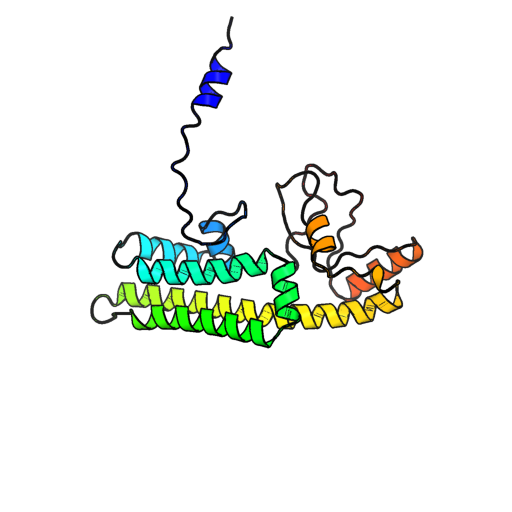 190 PRO A O 1
ATOM 1533 N N . ASP A 1 191 ? 17.158 1.084 -22.436 1.00 96.56 191 ASP A N 1
ATOM 1534 C CA . ASP A 1 191 ? 18.484 1.495 -22.926 1.00 96.56 191 ASP A CA 1
ATOM 1535 C C . ASP A 1 191 ? 18.425 2.194 -24.292 1.00 96.56 191 ASP A C 1
ATOM 1537 O O . ASP A 1 191 ? 19.356 2.895 -24.691 1.00 96.56 191 ASP A O 1
ATOM 1541 N N . THR A 1 192 ? 17.330 2.004 -25.037 1.00 96.94 192 THR A N 1
ATOM 1542 C CA . THR A 1 192 ? 17.155 2.571 -26.379 1.00 96.94 192 THR A CA 1
ATOM 1543 C C . THR A 1 192 ? 15.752 3.134 -26.590 1.00 96.94 192 THR A C 1
ATOM 1545 O O . THR A 1 192 ? 14.779 2.722 -25.955 1.00 96.94 192 THR A O 1
ATOM 1548 N N . GLU A 1 193 ? 15.624 4.045 -27.553 1.00 95.50 193 GLU A N 1
ATOM 1549 C CA . GLU A 1 193 ? 14.331 4.605 -27.966 1.00 95.50 193 GLU A CA 1
ATOM 1550 C C . GLU A 1 193 ? 13.368 3.526 -28.493 1.00 95.50 193 GLU A C 1
ATOM 1552 O O . GLU A 1 193 ? 12.161 3.586 -28.252 1.00 95.50 193 GLU A O 1
ATOM 1557 N N . ALA A 1 194 ? 13.898 2.493 -29.159 1.00 95.81 194 ALA A N 1
ATOM 1558 C CA . ALA A 1 194 ? 13.101 1.375 -29.654 1.00 95.81 194 ALA A CA 1
ATOM 1559 C C . ALA A 1 194 ? 12.466 0.571 -28.506 1.00 95.81 194 ALA A C 1
ATOM 1561 O O . ALA A 1 194 ? 11.283 0.227 -28.572 1.00 95.81 194 ALA A O 1
ATOM 1562 N N . GLU A 1 195 ? 13.215 0.318 -27.425 1.00 97.25 195 GLU A N 1
ATOM 1563 C CA . GLU A 1 195 ? 12.673 -0.326 -26.223 1.00 97.25 195 GLU A CA 1
ATOM 1564 C C . GLU A 1 195 ? 11.594 0.533 -25.562 1.00 97.25 195 GLU A C 1
ATOM 1566 O O . GLU A 1 195 ? 10.562 0.007 -25.143 1.00 97.25 195 GLU A O 1
ATOM 1571 N N . MET A 1 196 ? 11.792 1.856 -25.506 1.00 96.19 196 MET A N 1
ATOM 1572 C CA . MET A 1 196 ? 10.822 2.779 -24.914 1.00 96.19 196 MET A CA 1
ATOM 1573 C C . MET A 1 196 ? 9.445 2.652 -25.579 1.00 96.19 196 MET A C 1
ATOM 1575 O O . MET A 1 196 ? 8.444 2.484 -24.880 1.00 96.19 196 MET A O 1
ATOM 1579 N N . ALA A 1 197 ? 9.385 2.666 -26.914 1.00 95.81 197 ALA A N 1
ATOM 1580 C CA . ALA A 1 197 ? 8.125 2.533 -27.648 1.00 95.81 197 ALA A CA 1
ATOM 1581 C C . ALA A 1 197 ? 7.421 1.192 -27.361 1.00 95.81 197 ALA A C 1
ATOM 1583 O O . ALA A 1 197 ? 6.203 1.146 -27.157 1.00 95.81 197 ALA A O 1
ATOM 1584 N N . LEU A 1 198 ? 8.187 0.099 -27.292 1.00 97.38 198 LEU A N 1
ATOM 1585 C CA . LEU A 1 198 ? 7.666 -1.229 -26.969 1.00 97.38 198 LEU A CA 1
ATOM 1586 C C . LEU A 1 198 ? 7.144 -1.308 -25.530 1.00 97.38 198 LEU A C 1
ATOM 1588 O O . LEU A 1 198 ? 6.060 -1.844 -25.300 1.00 97.38 198 LEU A O 1
ATOM 1592 N N . LEU A 1 199 ? 7.878 -0.758 -24.562 1.00 98.00 199 LEU A N 1
ATOM 1593 C CA . LEU A 1 199 ? 7.475 -0.736 -23.157 1.00 98.00 199 LEU A CA 1
ATOM 1594 C C . LEU A 1 199 ? 6.217 0.102 -22.934 1.00 98.00 199 LEU A C 1
ATOM 1596 O O . LEU A 1 199 ? 5.331 -0.344 -22.210 1.00 98.00 199 LEU A O 1
ATOM 1600 N N . VAL A 1 200 ? 6.092 1.260 -23.593 1.00 97.56 200 VAL A N 1
ATOM 1601 C CA . VAL A 1 200 ? 4.864 2.075 -23.570 1.00 97.56 200 VAL A CA 1
ATOM 1602 C C . VAL A 1 200 ? 3.668 1.247 -24.034 1.00 97.56 200 VAL A C 1
ATOM 1604 O O . VAL A 1 200 ? 2.655 1.181 -23.336 1.00 97.56 200 VAL A O 1
ATOM 1607 N N . LYS A 1 201 ? 3.802 0.544 -25.166 1.00 96.62 201 LYS A N 1
ATOM 1608 C CA . LYS A 1 201 ? 2.757 -0.361 -25.660 1.00 96.62 201 LYS A CA 1
ATOM 1609 C C . LYS A 1 201 ? 2.435 -1.464 -24.643 1.00 96.62 201 LYS A C 1
ATOM 1611 O O . LYS A 1 201 ? 1.266 -1.692 -24.343 1.00 96.62 201 LYS A O 1
ATOM 1616 N N . GLY A 1 202 ? 3.456 -2.100 -24.067 1.00 97.31 202 GLY A N 1
ATOM 1617 C CA . GLY A 1 202 ? 3.290 -3.136 -23.046 1.00 97.31 202 GLY A CA 1
ATOM 1618 C C . GLY A 1 202 ? 2.581 -2.637 -21.780 1.00 97.31 202 GLY A C 1
ATOM 1619 O O . GLY A 1 202 ? 1.744 -3.346 -21.229 1.00 97.31 202 GLY A O 1
ATOM 1620 N N . CYS A 1 203 ? 2.860 -1.411 -21.330 1.00 97.38 203 CYS A N 1
ATOM 1621 C CA . CYS A 1 203 ? 2.159 -0.786 -20.207 1.00 97.38 203 CYS A CA 1
ATOM 1622 C C . CYS A 1 203 ? 0.669 -0.589 -20.511 1.00 97.38 203 CYS A C 1
ATOM 1624 O O . CYS A 1 203 ? -0.164 -0.949 -19.681 1.00 97.38 203 CYS A O 1
ATOM 1626 N N . ILE A 1 204 ? 0.331 -0.099 -21.710 1.00 96.44 204 ILE A N 1
ATOM 1627 C CA . ILE A 1 204 ? -1.062 0.089 -22.147 1.00 96.44 204 ILE A CA 1
ATOM 1628 C C . ILE A 1 204 ? -1.809 -1.252 -22.177 1.00 96.44 204 ILE A C 1
ATOM 1630 O O . ILE A 1 204 ? -2.902 -1.357 -21.627 1.00 96.44 204 ILE A O 1
ATOM 1634 N N . GLU A 1 205 ? -1.208 -2.302 -22.744 1.00 96.31 205 GLU A N 1
ATOM 1635 C CA . GLU A 1 205 ? -1.797 -3.653 -22.782 1.00 96.31 205 GLU A CA 1
ATOM 1636 C C . GLU A 1 205 ? -2.015 -4.255 -21.381 1.00 96.31 205 GLU A C 1
ATOM 1638 O O . GLU A 1 205 ? -2.908 -5.081 -21.168 1.00 96.31 205 GLU A O 1
ATOM 1643 N N . LEU A 1 206 ? -1.200 -3.849 -20.405 1.00 95.81 206 LEU A N 1
ATOM 1644 C CA . LEU A 1 206 ? -1.345 -4.241 -19.005 1.00 95.81 206 LEU A CA 1
ATOM 1645 C C . LEU A 1 206 ? -2.331 -3.363 -18.220 1.00 95.81 206 LEU A C 1
ATOM 1647 O O . LEU A 1 206 ? -2.634 -3.721 -17.082 1.00 95.81 206 LEU A O 1
ATOM 1651 N N . GLY A 1 207 ? -2.837 -2.273 -18.806 1.00 94.56 207 GLY A N 1
ATOM 1652 C CA . GLY A 1 207 ? -3.704 -1.300 -18.136 1.00 94.56 207 GLY A CA 1
ATOM 1653 C C . GLY A 1 207 ? -2.963 -0.398 -17.144 1.00 94.56 207 GLY A C 1
ATOM 1654 O O . GLY A 1 207 ? -3.569 0.090 -16.196 1.00 94.56 207 GLY A O 1
ATOM 1655 N N . LEU A 1 208 ? -1.652 -0.215 -17.318 1.00 94.94 208 LEU A N 1
ATOM 1656 C CA . LEU A 1 208 ? -0.826 0.609 -16.438 1.00 94.94 208 LEU A CA 1
ATOM 1657 C C . LEU A 1 208 ? -0.783 2.062 -16.919 1.00 94.94 208 LEU A C 1
ATOM 1659 O O . LEU A 1 208 ? -0.543 2.334 -18.096 1.00 94.94 208 LEU A O 1
ATOM 1663 N N . THR A 1 209 ? -0.923 2.995 -15.979 1.00 93.94 209 THR A N 1
ATOM 1664 C CA . THR A 1 209 ? -0.650 4.418 -16.209 1.00 93.94 209 THR A CA 1
ATOM 1665 C C . THR A 1 209 ? 0.852 4.649 -16.344 1.00 93.94 209 THR A C 1
ATOM 1667 O O . THR A 1 209 ? 1.646 4.134 -15.557 1.00 93.94 209 THR A O 1
ATOM 1670 N N . ILE A 1 210 ? 1.240 5.449 -17.334 1.00 95.00 210 ILE A N 1
ATOM 1671 C CA . ILE A 1 210 ? 2.639 5.749 -17.642 1.00 95.00 210 ILE A CA 1
ATOM 1672 C C . ILE A 1 210 ? 2.940 7.177 -17.200 1.00 95.00 210 ILE A C 1
ATOM 1674 O O . ILE A 1 210 ? 2.205 8.101 -17.541 1.00 95.00 210 ILE A O 1
ATOM 1678 N N . ILE A 1 211 ? 4.039 7.351 -16.469 1.00 94.06 211 ILE A N 1
ATOM 1679 C CA . ILE A 1 211 ? 4.525 8.658 -16.028 1.00 94.06 211 ILE A CA 1
ATOM 1680 C C . ILE A 1 211 ? 5.975 8.787 -16.499 1.00 94.06 211 ILE A C 1
ATOM 1682 O O . ILE A 1 211 ? 6.848 8.115 -15.944 1.00 94.06 211 ILE A O 1
ATOM 1686 N N . PRO A 1 212 ? 6.253 9.582 -17.547 1.00 93.62 212 PRO A N 1
ATOM 1687 C CA . PRO A 1 212 ? 7.620 9.814 -17.980 1.00 93.62 212 PRO A CA 1
ATOM 1688 C C . PRO A 1 212 ? 8.351 10.649 -16.929 1.00 93.62 212 PRO A C 1
ATOM 1690 O O . PRO A 1 212 ? 7.817 11.630 -16.411 1.00 93.62 212 PRO A O 1
ATOM 1693 N N . ARG A 1 213 ? 9.594 10.275 -16.625 1.00 92.88 213 ARG A N 1
ATOM 1694 C CA . ARG A 1 213 ? 10.417 10.974 -15.638 1.00 92.88 213 ARG A CA 1
ATOM 1695 C C . ARG A 1 213 ? 11.866 11.053 -16.104 1.00 92.88 213 ARG A C 1
ATOM 1697 O O . ARG A 1 213 ? 12.449 10.047 -16.489 1.00 92.88 213 ARG A O 1
ATOM 1704 N N . GLY A 1 214 ? 12.424 12.264 -16.057 1.00 92.00 214 GLY A N 1
ATOM 1705 C CA . GLY A 1 214 ? 13.859 12.522 -16.217 1.00 92.00 214 GLY A CA 1
ATOM 1706 C C . GLY A 1 214 ? 14.578 12.486 -14.866 1.00 92.00 214 GLY A C 1
ATOM 1707 O O . GLY A 1 214 ? 14.395 11.565 -14.079 1.00 92.00 214 GLY A O 1
ATOM 1708 N N . GLY A 1 215 ? 15.336 13.536 -14.539 1.00 91.75 215 GLY A N 1
ATOM 1709 C CA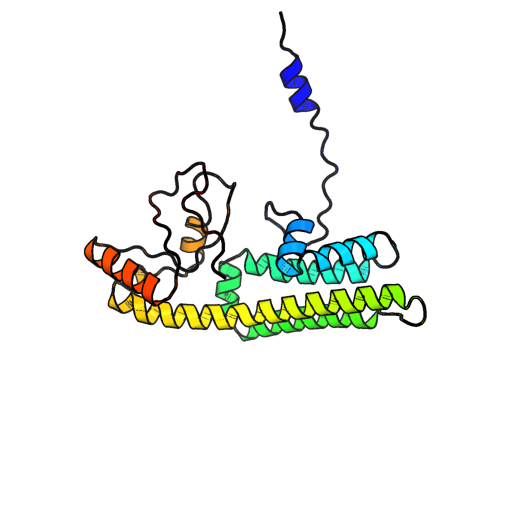 . GLY A 1 215 ? 16.058 13.634 -13.259 1.00 91.75 215 GLY A CA 1
ATOM 1710 C C . GLY A 1 215 ? 15.186 13.814 -12.005 1.00 91.75 215 GLY A C 1
ATOM 1711 O O . GLY A 1 215 ? 15.722 13.835 -10.904 1.00 91.75 215 GLY A O 1
ATOM 1712 N N . GLY A 1 216 ? 13.862 13.964 -12.143 1.00 91.25 216 GLY A N 1
ATOM 1713 C CA . GLY A 1 216 ? 12.951 14.165 -11.007 1.00 91.25 216 GLY A CA 1
ATOM 1714 C C . GLY A 1 216 ? 13.114 15.516 -10.306 1.00 91.25 216 GLY A C 1
ATOM 1715 O O . GLY A 1 216 ? 12.872 15.621 -9.113 1.00 91.25 216 GLY A O 1
ATOM 1716 N N . THR A 1 217 ? 13.552 16.556 -11.018 1.00 93.06 217 THR A N 1
ATOM 1717 C CA . THR A 1 217 ? 13.854 17.879 -10.442 1.00 93.06 217 THR A CA 1
ATOM 1718 C C . THR A 1 217 ? 12.668 18.853 -10.446 1.00 93.06 217 THR A C 1
ATOM 1720 O O . THR A 1 217 ? 12.840 20.046 -10.210 1.00 93.06 217 THR A O 1
ATOM 1723 N N . GLY A 1 218 ? 11.454 18.374 -10.736 1.00 89.25 218 GLY A N 1
ATOM 1724 C CA . GLY A 1 218 ? 10.254 19.209 -10.789 1.00 89.25 218 GLY A CA 1
ATOM 1725 C C . GLY A 1 218 ? 9.823 19.725 -9.411 1.00 89.25 218 GLY A C 1
ATOM 1726 O O . GLY A 1 218 ? 9.837 18.989 -8.429 1.00 89.25 218 GLY A O 1
ATOM 1727 N N . TYR A 1 219 ? 9.375 20.979 -9.339 1.00 89.88 219 TYR A N 1
ATOM 1728 C CA . TYR A 1 219 ? 8.901 21.602 -8.091 1.00 89.88 219 TYR A CA 1
ATOM 1729 C C . TYR A 1 219 ? 7.389 21.483 -7.863 1.00 89.88 219 TYR A C 1
ATOM 1731 O O . TYR A 1 219 ? 6.864 22.051 -6.912 1.00 89.88 219 TYR A O 1
ATOM 1739 N N . THR A 1 220 ? 6.675 20.774 -8.739 1.00 87.50 220 THR A N 1
ATOM 1740 C CA . THR A 1 220 ? 5.205 20.683 -8.717 1.00 87.50 220 THR A CA 1
ATOM 1741 C C . THR A 1 220 ? 4.681 19.258 -8.529 1.00 87.50 220 THR A C 1
ATOM 1743 O O . THR A 1 220 ? 3.469 19.057 -8.517 1.00 87.50 220 THR A O 1
ATOM 1746 N N . GLY A 1 221 ? 5.566 18.260 -8.401 1.00 84.31 221 GLY A N 1
ATOM 1747 C CA . GLY A 1 221 ? 5.187 16.847 -8.267 1.00 84.31 221 GLY A CA 1
ATOM 1748 C C . GLY A 1 221 ? 4.537 16.246 -9.520 1.00 84.31 221 GLY A C 1
ATOM 1749 O O . GLY A 1 221 ? 3.781 15.281 -9.418 1.00 84.31 221 GLY A O 1
ATOM 1750 N N . GLY A 1 222 ? 4.788 16.829 -10.697 1.00 86.44 222 GLY A N 1
ATOM 1751 C CA . GLY A 1 222 ? 4.168 16.422 -11.961 1.00 86.44 222 GLY A CA 1
ATOM 1752 C C . GLY A 1 222 ? 4.599 15.045 -12.476 1.00 86.44 222 GLY A C 1
ATOM 1753 O O . GLY A 1 222 ? 3.892 14.476 -13.303 1.00 86.44 222 GLY A O 1
ATOM 1754 N N . ALA A 1 223 ? 5.716 14.493 -11.990 1.00 88.75 223 ALA A N 1
ATOM 1755 C CA . ALA A 1 223 ? 6.192 13.163 -12.373 1.00 88.75 223 ALA A CA 1
ATOM 1756 C C . ALA A 1 223 ? 5.937 12.099 -11.287 1.00 88.75 223 ALA A C 1
ATOM 1758 O O . ALA A 1 223 ? 6.603 11.059 -11.276 1.00 88.75 223 ALA A O 1
ATOM 1759 N N . ILE A 1 224 ? 4.976 12.342 -10.382 1.00 88.75 224 ILE A N 1
ATOM 1760 C CA . ILE A 1 224 ? 4.661 11.472 -9.239 1.00 88.75 224 ILE A CA 1
ATOM 1761 C C . ILE A 1 224 ? 3.280 10.813 -9.389 1.00 88.75 224 ILE A C 1
ATOM 1763 O O . ILE A 1 224 ? 2.309 11.505 -9.705 1.00 88.75 224 ILE A O 1
ATOM 1767 N N . PRO A 1 225 ? 3.146 9.494 -9.134 1.00 86.69 225 PRO A N 1
ATOM 1768 C CA . PRO A 1 225 ? 1.868 8.786 -9.218 1.00 86.69 225 PRO A CA 1
ATOM 1769 C C . PRO A 1 225 ? 0.746 9.376 -8.356 1.00 86.69 225 PRO A C 1
ATOM 1771 O O . PRO A 1 225 ? 0.981 9.963 -7.295 1.00 86.69 225 PRO A O 1
ATOM 1774 N N . LEU A 1 226 ? -0.505 9.177 -8.796 1.00 79.25 226 LEU A N 1
ATOM 1775 C CA . LEU A 1 226 ? -1.681 9.553 -8.010 1.00 79.25 226 LEU A CA 1
ATOM 1776 C C . LEU A 1 226 ? -2.055 8.474 -6.986 1.00 79.25 226 LEU A C 1
ATOM 1778 O O . LEU A 1 226 ? -1.967 8.698 -5.783 1.00 79.25 226 LEU A O 1
ATOM 1782 N N . THR A 1 227 ? -2.412 7.309 -7.506 1.00 69.88 227 THR A N 1
ATOM 1783 C CA . THR A 1 227 ? -2.447 5.990 -6.869 1.00 69.88 227 THR A CA 1
ATOM 1784 C C . THR A 1 227 ? -2.143 4.981 -7.984 1.00 69.88 227 THR A C 1
ATOM 1786 O O . THR A 1 227 ? -2.155 5.344 -9.166 1.00 69.88 227 THR A O 1
ATOM 1789 N N . TRP A 1 228 ? -1.820 3.734 -7.648 1.00 58.28 228 TRP A N 1
ATOM 1790 C CA . TRP A 1 228 ? -1.722 2.659 -8.651 1.00 58.28 228 TRP A CA 1
ATOM 1791 C C . TRP A 1 228 ? -2.802 1.581 -8.467 1.00 58.28 228 TRP A C 1
ATOM 1793 O O . TRP A 1 228 ? -2.883 0.669 -9.289 1.00 58.28 228 TRP A O 1
ATOM 1803 N N . ASN A 1 229 ? -3.626 1.705 -7.422 1.00 52.53 229 ASN A N 1
ATOM 1804 C CA . ASN A 1 229 ? -4.778 0.871 -7.092 1.00 52.53 229 ASN A CA 1
ATOM 1805 C C . ASN A 1 229 ? -6.033 1.718 -6.848 1.00 52.53 229 ASN A C 1
ATOM 1807 O O . ASN A 1 229 ? -5.889 2.940 -6.585 1.00 52.53 229 ASN A O 1
#

Sequence (229 aa):
MNAPTALTALLSQAAEPARLREIPYNYTSFSDREIVMRLLGERGWTLLQSLRDERRTGRSARMLYEVLGDIWVVQRNPYLVDDLLDNPRRRGQLVEALNHRLGEVGKRRTPELDAQRDALVGELSTLVARAIADFDAMFRDVAALRRKATRAFRRLTAKDNIKFDGLSRVAHVTDATDWRVEYPFVVLCPDTEAEMALLVKGCIELGLTIIPRGGGTGYTGGAIPLTWN

pLDDT: mean 88.9, std 14.49, range [40.03, 98.62]

Foldseek 3Di:
DDDPPVVVVVVPPPPPPPPPQLQPPPPDPDGPLRLQCVLQNPLLSVLLVVLVVVVDDPPLNSLLSPLSNLLVNCQQALVSLVVCLVPVVVVVVSLVVSVVSLVVSVVPQDCVVPVPNSVSSVVSSVSSNVSSVVSSVVSVVLVVLCVLLQVQLVVLAPNVQKDQDRVVQQQQQAALAVPGGHGDSIGGHHPDPSSVVSSVVSCVVSVHDDADDDNRHDPPRSRHDPYRD